Protein AF-A0A536UDD4-F1 (afdb_monomer)

Solvent-accessible surface area (backbone atoms only — not comparable to full-atom values): 12028 Å² total; per-residue (Å²): 141,78,85,91,79,90,82,77,83,83,72,75,77,85,66,82,55,72,70,55,54,52,53,51,52,18,53,52,26,14,44,45,18,19,48,43,32,73,77,64,66,48,82,52,60,71,58,29,42,54,52,22,32,54,76,68,74,48,65,93,82,57,67,74,57,55,70,67,52,22,51,53,34,28,34,55,46,41,76,75,69,36,61,70,67,42,54,54,52,39,48,55,52,46,54,52,45,49,53,55,36,61,75,44,42,93,29,63,35,31,36,24,57,38,59,48,58,65,49,33,53,80,88,42,53,44,34,32,40,31,44,37,93,50,61,64,64,55,51,49,53,35,52,81,70,72,52,71,68,43,72,68,81,75,89,45,97,84,51,68,50,51,40,39,30,80,56,100,76,39,42,38,36,40,36,38,36,34,66,67,56,64,72,68,50,70,72,38,52,101,85,66,53,61,73,41,72,29,43,66,66,58,48,52,51,64,63,65,77,110

Mean predicted aligned error: 9.05 Å

Radius of gyration: 23.21 Å; Cα contacts (8 Å, |Δi|>4): 281; chains: 1; bounding box: 38×42×105 Å

Structure (mmCIF, N/CA/C/O backbone):
data_AF-A0A536UDD4-F1
#
_entry.id   AF-A0A536UDD4-F1
#
loop_
_atom_site.group_PDB
_atom_site.id
_atom_site.type_symbol
_atom_site.label_atom_id
_atom_site.label_alt_id
_atom_site.label_comp_id
_atom_site.label_asym_id
_atom_site.label_entity_id
_atom_site.label_seq_id
_atom_site.pdbx_PDB_ins_code
_atom_site.Cartn_x
_atom_site.Cartn_y
_atom_site.Cartn_z
_atom_site.occupancy
_atom_site.B_iso_or_equiv
_atom_site.auth_seq_id
_atom_site.auth_comp_id
_atom_site.auth_asym_id
_atom_site.auth_atom_id
_atom_site.pdbx_PDB_model_num
ATOM 1 N N . MET A 1 1 ? 8.614 -6.416 -82.419 1.00 40.75 1 MET A N 1
ATOM 2 C CA . MET A 1 1 ? 9.282 -5.294 -81.719 1.00 40.75 1 MET A CA 1
ATOM 3 C C . MET A 1 1 ? 8.256 -4.656 -80.798 1.00 40.75 1 MET A C 1
ATOM 5 O O . MET A 1 1 ? 7.209 -4.297 -81.296 1.00 40.75 1 MET A O 1
ATOM 9 N N . GLY A 1 2 ? 8.392 -4.535 -79.487 1.00 40.38 2 GLY A N 1
ATOM 10 C CA . GLY A 1 2 ? 9.459 -4.849 -78.546 1.00 40.38 2 GLY A CA 1
ATOM 11 C C . GLY A 1 2 ? 9.109 -4.140 -77.226 1.00 40.38 2 GLY A C 1
ATOM 12 O O . GLY A 1 2 ? 8.752 -2.975 -77.273 1.00 40.38 2 GLY A O 1
ATOM 13 N N . HIS A 1 3 ? 9.206 -4.873 -76.108 1.00 37.06 3 HIS A N 1
ATOM 14 C CA . HIS A 1 3 ? 9.402 -4.426 -74.710 1.00 37.06 3 HIS A CA 1
ATOM 15 C C . HIS A 1 3 ? 8.415 -3.404 -74.089 1.00 37.06 3 HIS A C 1
ATOM 17 O O . HIS A 1 3 ? 8.292 -2.280 -74.539 1.00 37.06 3 HIS A O 1
ATOM 23 N N . ARG A 1 4 ? 7.595 -3.792 -73.096 1.00 38.94 4 ARG A N 1
ATOM 24 C CA . ARG A 1 4 ? 7.859 -4.034 -71.646 1.00 38.94 4 ARG A CA 1
ATOM 25 C C . ARG A 1 4 ? 7.939 -2.768 -70.769 1.00 38.94 4 ARG A C 1
ATOM 27 O O . ARG A 1 4 ? 8.764 -1.901 -71.008 1.00 38.94 4 ARG A O 1
ATOM 34 N N . GLY A 1 5 ? 7.180 -2.813 -69.664 1.00 36.34 5 GLY A N 1
ATOM 35 C CA . GLY A 1 5 ? 7.306 -2.008 -68.434 1.00 36.34 5 GLY A CA 1
ATOM 36 C C . GLY A 1 5 ? 5.921 -1.550 -67.959 1.00 36.34 5 GLY A C 1
ATOM 37 O O . GLY A 1 5 ? 5.393 -0.597 -68.504 1.00 36.34 5 GLY A O 1
ATOM 38 N N . HIS A 1 6 ? 5.169 -2.238 -67.091 1.00 48.50 6 HIS A N 1
ATOM 39 C CA . HIS A 1 6 ? 5.472 -2.664 -65.715 1.00 48.50 6 HIS A CA 1
ATOM 40 C C . HIS A 1 6 ? 6.229 -1.603 -64.905 1.00 48.50 6 HIS A C 1
ATOM 42 O O . HIS A 1 6 ? 7.451 -1.547 -64.955 1.00 48.50 6 HIS A O 1
ATOM 48 N N . SER A 1 7 ? 5.493 -0.803 -64.130 1.00 41.66 7 SER A N 1
ATOM 49 C CA . SER A 1 7 ? 5.930 -0.292 -62.823 1.00 41.66 7 SER A CA 1
ATOM 50 C C . SER A 1 7 ? 4.687 0.227 -62.091 1.00 41.66 7 SER A C 1
ATOM 52 O O . SER A 1 7 ? 4.094 1.227 -62.473 1.00 41.66 7 SER A O 1
ATOM 54 N N . ALA A 1 8 ? 4.034 -0.636 -61.320 1.00 42.59 8 ALA A N 1
ATOM 55 C CA . ALA A 1 8 ? 4.309 -0.875 -59.904 1.00 42.59 8 ALA A CA 1
ATOM 56 C C . ALA A 1 8 ? 3.661 0.195 -59.013 1.00 42.59 8 ALA A C 1
ATOM 58 O O . ALA A 1 8 ? 4.062 1.353 -58.947 1.00 42.59 8 ALA A O 1
ATOM 59 N N . ARG A 1 9 ? 2.624 -0.276 -58.314 1.00 46.22 9 ARG A N 1
ATOM 60 C CA . ARG A 1 9 ? 2.011 0.317 -57.130 1.00 46.22 9 ARG A CA 1
ATOM 61 C C . ARG A 1 9 ? 3.119 0.801 -56.199 1.00 46.22 9 ARG A C 1
ATOM 63 O O . ARG A 1 9 ? 3.843 -0.026 -55.654 1.00 46.22 9 ARG A O 1
ATOM 70 N N . ASN A 1 10 ? 3.228 2.105 -55.973 1.00 43.72 10 ASN A N 1
ATOM 71 C CA . ASN A 1 10 ? 4.106 2.605 -54.922 1.00 43.72 10 ASN A CA 1
ATOM 72 C C . ASN A 1 10 ? 3.348 2.567 -53.587 1.00 43.72 10 ASN A C 1
ATOM 74 O O . ASN A 1 10 ? 2.969 3.592 -53.024 1.00 43.72 10 ASN A O 1
ATOM 78 N N . GLY A 1 11 ? 3.062 1.348 -53.118 1.00 46.22 11 GLY A N 1
ATOM 79 C CA . GLY A 1 11 ? 2.748 1.107 -51.718 1.00 46.22 11 GLY A CA 1
ATOM 80 C C . GLY A 1 11 ? 4.023 1.367 -50.932 1.00 46.22 11 GLY A C 1
ATOM 81 O O . GLY A 1 11 ? 4.913 0.520 -50.902 1.00 46.22 11 GLY A O 1
ATOM 82 N N . ARG A 1 12 ? 4.147 2.567 -50.356 1.00 50.16 12 ARG A N 1
ATOM 83 C CA . ARG A 1 12 ? 5.220 2.855 -49.401 1.00 50.16 12 ARG A CA 1
ATOM 84 C C . ARG A 1 12 ? 5.134 1.818 -48.273 1.00 50.16 12 ARG A C 1
ATOM 86 O O . ARG A 1 12 ? 4.035 1.615 -47.754 1.00 50.16 12 ARG A O 1
ATOM 93 N N . PRO A 1 13 ? 6.242 1.158 -47.899 1.00 46.34 13 PRO A N 1
ATOM 94 C CA . PRO A 1 13 ? 6.216 0.182 -46.828 1.00 46.34 13 PRO A CA 1
ATOM 95 C C . PRO A 1 13 ? 5.919 0.899 -45.510 1.00 46.34 13 PRO A C 1
ATOM 97 O O . PRO A 1 13 ? 6.495 1.941 -45.200 1.00 46.34 13 PRO A O 1
ATOM 100 N N . TYR A 1 14 ? 4.987 0.318 -44.767 1.00 44.78 14 TYR A N 1
ATOM 101 C CA . TYR A 1 14 ? 4.684 0.611 -43.376 1.00 44.78 14 TYR A CA 1
ATOM 102 C C . TYR A 1 14 ? 5.987 0.504 -42.563 1.00 44.78 14 TYR A C 1
ATOM 104 O O . TYR A 1 14 ? 6.496 -0.592 -42.332 1.00 44.78 14 TYR A O 1
ATOM 112 N N . GLY A 1 15 ? 6.593 1.642 -42.213 1.00 51.03 15 GLY A N 1
ATOM 113 C CA . GLY A 1 15 ? 7.659 1.678 -41.211 1.00 51.03 15 GLY A CA 1
ATOM 114 C C . GLY A 1 15 ? 7.081 1.272 -39.851 1.00 51.03 15 GLY A C 1
ATOM 115 O O . GLY A 1 15 ? 5.887 1.475 -39.638 1.00 51.03 15 GLY A O 1
ATOM 116 N N . PRO A 1 16 ? 7.875 0.687 -38.936 1.00 51.00 16 PRO A N 1
ATOM 117 C CA . PRO A 1 16 ? 7.367 0.278 -37.630 1.00 51.00 16 PRO A CA 1
ATOM 118 C C . PRO A 1 16 ? 6.726 1.482 -36.939 1.00 51.00 16 PRO A C 1
ATOM 120 O O . PRO A 1 16 ? 7.367 2.530 -36.831 1.00 51.00 16 PRO A O 1
ATOM 123 N N . ASP A 1 17 ? 5.474 1.333 -36.504 1.00 51.50 17 ASP A N 1
ATOM 124 C CA . ASP A 1 17 ? 4.704 2.405 -35.881 1.00 51.50 17 ASP A CA 1
ATOM 125 C C . ASP A 1 17 ? 5.527 3.093 -34.781 1.00 51.50 17 ASP A C 1
ATOM 127 O O . ASP A 1 17 ? 5.888 2.443 -33.789 1.00 51.50 17 ASP A O 1
ATOM 131 N N . PRO A 1 18 ? 5.825 4.401 -34.895 1.00 52.34 18 PRO A N 1
ATOM 132 C CA . PRO A 1 18 ? 6.608 5.110 -33.883 1.00 52.34 18 PRO A CA 1
ATOM 133 C C . PRO A 1 18 ? 5.919 5.079 -32.509 1.00 52.34 18 PRO A C 1
ATOM 135 O O . PRO A 1 18 ? 6.591 5.056 -31.479 1.00 52.34 18 PRO A O 1
ATOM 138 N N . PHE A 1 19 ? 4.586 4.972 -32.488 1.00 54.91 19 PHE A N 1
ATOM 139 C CA . PHE A 1 19 ? 3.784 4.807 -31.275 1.00 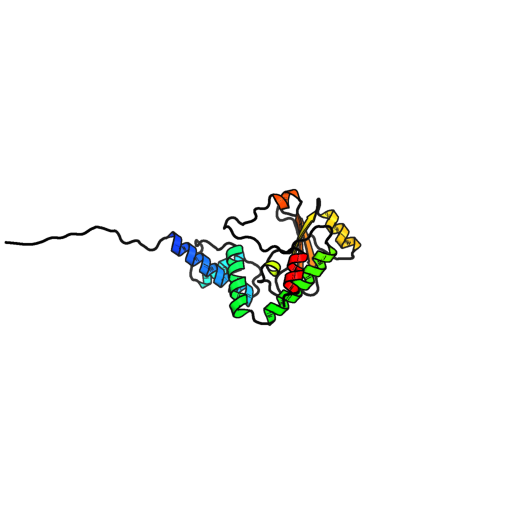54.91 19 PHE A CA 1
ATOM 140 C C . PHE A 1 19 ? 3.956 3.425 -30.620 1.00 54.91 19 PHE A C 1
ATOM 142 O O . PHE A 1 19 ? 3.917 3.313 -29.394 1.00 54.91 19 PHE A O 1
ATOM 149 N N . GLY A 1 20 ? 4.211 2.379 -31.415 1.00 66.56 20 GLY A N 1
ATOM 150 C CA . GLY A 1 20 ? 4.389 1.010 -30.929 1.00 66.56 20 GLY A CA 1
ATOM 151 C C . GLY A 1 20 ? 5.732 0.794 -30.235 1.00 66.56 20 GLY A C 1
ATOM 152 O O . GLY A 1 20 ? 5.791 0.135 -29.199 1.00 66.56 20 GLY A O 1
ATOM 153 N N . ARG A 1 21 ? 6.812 1.402 -30.745 1.00 76.81 21 ARG A N 1
ATOM 154 C CA . ARG A 1 21 ? 8.147 1.283 -30.130 1.00 76.81 21 ARG A CA 1
ATOM 155 C C . ARG A 1 21 ? 8.215 1.971 -28.766 1.00 76.81 21 ARG A C 1
ATOM 157 O O . ARG A 1 21 ? 8.768 1.396 -27.837 1.00 76.81 21 ARG A O 1
ATOM 164 N N . GLY A 1 22 ? 7.609 3.153 -28.629 1.00 79.88 22 GLY A N 1
ATOM 165 C CA . GLY A 1 22 ? 7.529 3.848 -27.340 1.00 79.88 22 GLY A CA 1
ATOM 166 C C . GLY A 1 22 ? 6.736 3.054 -26.298 1.00 79.88 22 GLY A C 1
ATOM 167 O O . GLY A 1 22 ? 7.174 2.914 -25.160 1.00 79.88 22 GLY A O 1
ATOM 168 N N . ALA A 1 23 ? 5.607 2.455 -26.694 1.00 81.75 23 ALA A N 1
ATOM 169 C CA . ALA A 1 23 ? 4.829 1.585 -25.812 1.00 81.75 23 ALA A CA 1
ATOM 170 C C . ALA A 1 23 ? 5.599 0.312 -25.406 1.00 81.75 23 ALA A C 1
ATOM 172 O O . ALA A 1 23 ? 5.587 -0.067 -24.238 1.00 81.75 23 ALA A O 1
ATOM 173 N N . GLN A 1 24 ? 6.325 -0.313 -26.340 1.00 85.94 24 GLN A N 1
ATOM 174 C CA . GLN A 1 24 ? 7.173 -1.477 -26.050 1.00 85.94 24 GLN A CA 1
ATOM 175 C C . GLN A 1 24 ? 8.341 -1.131 -25.119 1.00 85.94 24 GLN A C 1
ATOM 177 O O . GLN A 1 24 ? 8.629 -1.885 -24.191 1.00 85.94 24 GLN A O 1
ATOM 182 N N . ASN A 1 25 ? 9.003 0.008 -25.337 1.00 91.19 25 ASN A N 1
ATOM 183 C CA . ASN A 1 25 ? 10.068 0.491 -24.460 1.00 91.19 25 ASN A CA 1
ATOM 184 C C . ASN A 1 25 ? 9.534 0.749 -23.049 1.00 91.19 25 ASN A C 1
ATOM 186 O O . ASN A 1 25 ? 10.134 0.289 -22.081 1.00 91.19 25 ASN A O 1
ATOM 190 N N . ARG A 1 26 ? 8.375 1.404 -22.932 1.00 90.62 26 ARG A N 1
ATOM 191 C CA . ARG A 1 26 ? 7.708 1.652 -21.650 1.00 90.62 26 ARG A CA 1
ATOM 192 C C . ARG A 1 26 ? 7.385 0.357 -20.903 1.00 90.62 26 ARG A C 1
ATOM 194 O O . ARG A 1 26 ? 7.719 0.251 -19.727 1.00 90.62 26 ARG A O 1
ATOM 201 N N . ALA A 1 27 ? 6.831 -0.645 -21.588 1.00 90.00 27 ALA A N 1
ATOM 202 C CA . ALA A 1 27 ? 6.551 -1.956 -20.997 1.00 90.00 27 ALA A CA 1
ATOM 203 C C . ALA A 1 27 ? 7.831 -2.662 -20.509 1.00 90.00 27 ALA A C 1
ATOM 205 O O . ALA A 1 27 ? 7.865 -3.208 -19.408 1.00 90.00 27 ALA A O 1
ATOM 206 N N . ARG A 1 28 ? 8.927 -2.589 -21.277 1.00 92.44 28 ARG A N 1
ATOM 207 C CA . ARG A 1 28 ? 10.231 -3.127 -20.847 1.00 92.44 28 ARG A CA 1
ATOM 208 C C . ARG A 1 28 ? 10.781 -2.394 -19.625 1.00 92.44 28 ARG A C 1
ATOM 210 O O . ARG A 1 28 ? 11.305 -3.038 -18.720 1.00 92.44 28 ARG A O 1
ATOM 217 N N . ILE A 1 29 ? 10.655 -1.064 -19.581 1.00 93.62 29 ILE A N 1
ATOM 218 C CA . ILE A 1 29 ? 11.042 -0.274 -18.404 1.00 93.62 29 ILE A CA 1
ATOM 219 C C . ILE A 1 29 ? 10.210 -0.710 -17.194 1.00 93.62 29 ILE A C 1
ATOM 221 O O . ILE A 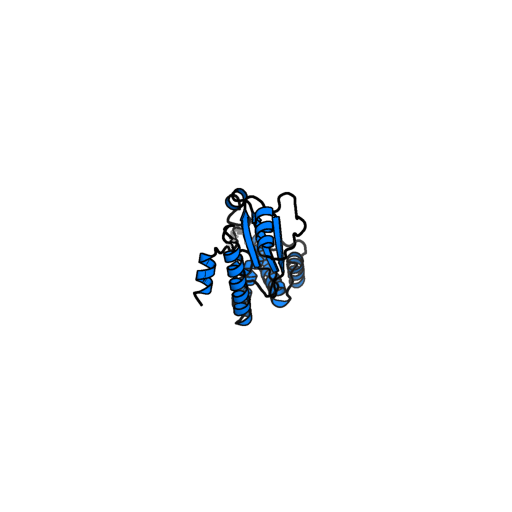1 29 ? 10.784 -0.870 -16.121 1.00 93.62 29 ILE A O 1
ATOM 225 N N . ALA A 1 30 ? 8.903 -0.947 -17.357 1.00 93.06 30 ALA A N 1
ATOM 226 C CA . ALA A 1 30 ? 8.037 -1.416 -16.275 1.00 93.06 30 ALA A CA 1
ATOM 227 C C . ALA A 1 30 ? 8.494 -2.773 -15.720 1.00 93.06 30 ALA A C 1
ATOM 229 O O . ALA A 1 30 ? 8.668 -2.898 -14.512 1.00 93.06 30 ALA A O 1
ATOM 230 N N . GLN A 1 31 ? 8.797 -3.745 -16.587 1.00 93.19 31 GLN A N 1
ATOM 231 C CA . GLN A 1 31 ? 9.295 -5.065 -16.176 1.00 93.19 31 GLN A CA 1
ATOM 232 C C . GLN A 1 31 ? 10.633 -4.992 -15.431 1.00 93.19 31 GLN A C 1
ATOM 234 O O . GLN A 1 31 ? 10.805 -5.619 -14.386 1.00 93.19 31 GLN A O 1
ATOM 239 N N . VAL A 1 32 ? 11.590 -4.206 -15.936 1.00 94.00 32 VAL A N 1
ATOM 240 C CA . VAL A 1 32 ? 12.885 -4.048 -15.258 1.00 94.00 32 VAL A CA 1
ATOM 241 C C . VAL A 1 32 ? 12.718 -3.290 -13.942 1.00 94.00 32 VAL A C 1
ATOM 243 O O . VAL A 1 32 ? 13.342 -3.658 -12.952 1.00 94.00 32 VAL A O 1
ATOM 246 N N . ALA A 1 33 ? 11.868 -2.262 -13.896 1.00 93.25 33 ALA A N 1
ATOM 247 C CA . ALA A 1 33 ? 11.586 -1.530 -12.665 1.00 93.25 33 ALA A CA 1
ATOM 248 C C . ALA A 1 33 ? 10.926 -2.432 -11.613 1.00 93.25 33 ALA A C 1
ATOM 250 O O . ALA A 1 33 ? 11.372 -2.422 -10.470 1.00 93.25 33 ALA A O 1
ATOM 251 N N . ALA A 1 34 ? 9.945 -3.249 -12.007 1.00 91.44 34 ALA A N 1
ATOM 252 C CA . ALA A 1 34 ? 9.310 -4.242 -11.146 1.00 91.44 34 ALA A CA 1
ATOM 253 C C . ALA A 1 34 ? 10.345 -5.206 -10.558 1.00 91.44 34 ALA A C 1
ATOM 255 O O . ALA A 1 34 ? 10.420 -5.360 -9.344 1.00 91.44 34 ALA A O 1
ATOM 256 N N . ARG A 1 35 ? 11.235 -5.752 -11.395 1.00 90.00 35 ARG A N 1
ATOM 257 C CA . ARG A 1 35 ? 12.325 -6.613 -10.924 1.00 90.00 35 ARG A CA 1
ATOM 258 C C . ARG A 1 35 ? 13.233 -5.909 -9.914 1.00 90.00 35 ARG A C 1
ATOM 260 O O . ARG A 1 35 ? 13.554 -6.471 -8.877 1.00 90.00 35 ARG A O 1
ATOM 267 N N . LEU A 1 36 ? 13.630 -4.665 -10.187 1.00 90.75 36 LEU A N 1
ATOM 268 C CA . LEU A 1 36 ? 14.460 -3.889 -9.259 1.00 90.75 36 LEU A CA 1
ATOM 269 C C . LEU A 1 36 ? 13.759 -3.644 -7.912 1.00 90.75 36 LEU A C 1
ATOM 271 O O . LEU A 1 36 ? 14.425 -3.586 -6.881 1.00 90.75 36 LEU A O 1
ATOM 275 N N . ILE A 1 37 ? 12.440 -3.464 -7.915 1.00 88.81 37 ILE A N 1
ATOM 276 C CA . ILE A 1 37 ? 11.648 -3.274 -6.696 1.00 88.81 37 ILE A CA 1
ATOM 277 C C . ILE A 1 37 ? 11.542 -4.595 -5.925 1.00 88.81 37 ILE A C 1
ATOM 279 O O . ILE A 1 37 ? 11.820 -4.604 -4.729 1.00 88.81 37 ILE A O 1
ATOM 283 N N . ALA A 1 38 ? 11.201 -5.690 -6.607 1.00 84.94 38 ALA A N 1
ATOM 284 C CA . ALA A 1 38 ? 11.020 -7.005 -6.000 1.00 84.94 38 ALA A CA 1
ATOM 285 C C . ALA A 1 38 ? 12.335 -7.587 -5.456 1.00 84.94 38 ALA A C 1
ATOM 287 O O . ALA A 1 38 ? 12.386 -8.025 -4.313 1.00 84.94 38 ALA A O 1
ATOM 288 N N . GLU A 1 39 ? 13.414 -7.546 -6.241 1.00 85.81 39 GLU A N 1
ATOM 289 C CA . GLU A 1 39 ? 14.681 -8.210 -5.900 1.00 85.81 39 GLU A CA 1
ATOM 290 C C . GLU A 1 39 ? 15.636 -7.329 -5.079 1.00 85.81 39 GLU A C 1
ATOM 292 O O . GLU A 1 39 ? 16.492 -7.841 -4.360 1.00 85.81 39 GLU A O 1
ATOM 297 N N . HIS A 1 40 ? 15.548 -6.000 -5.202 1.00 83.25 40 HIS A N 1
ATOM 298 C CA . HIS A 1 40 ? 16.468 -5.075 -4.520 1.00 83.25 40 HIS A CA 1
ATOM 299 C C . HIS A 1 40 ? 15.778 -4.111 -3.553 1.00 83.25 40 HIS A C 1
ATOM 301 O O . HIS A 1 40 ? 16.423 -3.176 -3.074 1.00 83.25 40 HIS A O 1
ATOM 307 N N . GLY A 1 41 ? 14.479 -4.290 -3.296 1.00 80.06 41 GLY A N 1
ATOM 308 C CA . GLY A 1 41 ? 13.736 -3.500 -2.313 1.00 80.06 41 GLY A CA 1
ATOM 309 C C . GLY A 1 41 ? 13.737 -1.994 -2.593 1.00 80.06 41 GLY A C 1
ATOM 310 O O . GLY A 1 41 ? 13.721 -1.187 -1.662 1.00 80.06 41 GLY A O 1
ATOM 311 N N . ILE A 1 42 ? 13.817 -1.571 -3.863 1.00 83.38 42 ILE A N 1
ATOM 312 C CA . ILE A 1 42 ? 13.854 -0.139 -4.193 1.00 83.38 42 ILE A CA 1
ATOM 313 C C . ILE A 1 42 ? 12.494 0.504 -3.885 1.00 83.38 42 ILE A C 1
ATOM 315 O O . ILE A 1 42 ? 11.551 0.396 -4.660 1.00 83.38 42 ILE A O 1
ATOM 319 N N . VAL A 1 43 ? 12.428 1.258 -2.787 1.00 76.25 43 VAL A N 1
ATOM 320 C CA . VAL A 1 43 ? 11.225 1.993 -2.351 1.00 76.25 43 VAL A CA 1
ATOM 321 C C . VAL A 1 43 ? 10.950 3.285 -3.132 1.00 76.25 43 VAL A C 1
ATOM 323 O O . VAL A 1 43 ? 9.813 3.746 -3.167 1.00 76.25 43 VAL A O 1
ATOM 326 N N . ASP A 1 44 ? 11.955 3.884 -3.783 1.00 86.38 44 ASP A N 1
ATOM 327 C CA . ASP A 1 44 ? 11.753 5.041 -4.670 1.00 86.38 44 ASP A CA 1
ATOM 328 C C . ASP A 1 44 ? 11.468 4.566 -6.102 1.00 86.38 44 ASP A C 1
ATOM 330 O O . ASP A 1 44 ? 12.367 4.223 -6.874 1.00 86.38 44 ASP A O 1
ATOM 334 N N . TRP A 1 45 ? 10.192 4.595 -6.475 1.00 86.19 45 TRP A N 1
ATOM 335 C CA . TRP A 1 45 ? 9.711 4.145 -7.780 1.00 86.19 45 TRP A CA 1
ATOM 336 C C . TRP A 1 45 ? 10.241 5.010 -8.924 1.00 86.19 45 TRP A C 1
ATOM 338 O O . TRP A 1 45 ? 10.525 4.511 -10.013 1.00 86.19 45 TRP A O 1
ATOM 348 N N . SER A 1 46 ? 10.452 6.306 -8.682 1.00 88.50 46 SER A N 1
ATOM 349 C CA . SER A 1 46 ? 11.058 7.192 -9.678 1.00 88.50 46 SER A CA 1
ATOM 350 C C . SER A 1 46 ? 12.522 6.825 -9.910 1.00 88.50 46 SER A C 1
ATOM 352 O O . SER A 1 46 ? 13.001 6.837 -11.047 1.00 88.50 46 SER A O 1
ATOM 354 N N . LEU A 1 47 ? 13.243 6.459 -8.848 1.00 89.50 47 LEU A N 1
ATOM 355 C CA . LEU A 1 47 ? 14.592 5.915 -8.964 1.00 89.50 47 LEU A CA 1
ATOM 356 C C . LEU A 1 47 ? 14.595 4.569 -9.700 1.00 89.50 47 LEU A C 1
ATOM 358 O O . LEU A 1 47 ? 15.444 4.388 -10.576 1.00 89.50 47 LEU A O 1
ATOM 362 N N . ALA A 1 48 ? 13.655 3.669 -9.397 1.00 91.56 48 ALA A N 1
ATOM 363 C CA . ALA A 1 48 ? 13.518 2.378 -10.074 1.00 91.56 48 ALA A CA 1
ATOM 364 C C . ALA A 1 48 ? 13.293 2.556 -11.585 1.00 91.56 48 ALA A C 1
ATOM 366 O O . ALA A 1 48 ? 14.044 1.994 -12.381 1.00 91.56 48 ALA A O 1
ATOM 367 N N . LYS A 1 49 ? 12.363 3.434 -11.990 1.00 92.75 49 LYS A N 1
ATOM 368 C CA . LYS A 1 49 ? 12.099 3.786 -13.400 1.00 92.75 49 LYS A CA 1
ATOM 369 C C . LYS A 1 49 ? 13.346 4.296 -14.118 1.00 92.75 49 LYS A C 1
ATOM 371 O O . LYS A 1 49 ? 13.683 3.824 -15.203 1.00 92.75 49 LYS A O 1
ATOM 376 N N . ARG A 1 50 ? 14.070 5.239 -13.503 1.00 91.38 50 ARG A N 1
ATOM 377 C CA . ARG A 1 50 ? 15.304 5.797 -14.087 1.00 91.38 50 ARG A CA 1
ATOM 378 C C . ARG A 1 50 ? 16.412 4.750 -14.197 1.00 91.38 50 ARG A C 1
ATOM 380 O O . ARG A 1 50 ? 17.109 4.710 -15.207 1.00 91.38 50 ARG A O 1
ATOM 387 N N . LYS A 1 51 ? 16.587 3.900 -13.179 1.00 91.75 51 LYS A N 1
ATOM 388 C CA . LYS A 1 51 ? 17.558 2.794 -13.219 1.00 91.75 51 LYS A CA 1
ATOM 389 C C . LYS A 1 51 ? 17.201 1.785 -14.311 1.00 91.75 51 LYS A C 1
ATOM 391 O O . LYS A 1 51 ? 18.086 1.402 -15.069 1.00 91.75 51 LYS A O 1
ATOM 396 N N . ALA A 1 52 ? 15.926 1.428 -14.435 1.00 93.19 52 ALA A N 1
ATOM 397 C CA . ALA A 1 52 ? 15.429 0.527 -15.468 1.00 93.19 52 ALA A CA 1
ATOM 398 C C . ALA A 1 52 ? 15.692 1.066 -16.883 1.00 93.19 52 ALA A C 1
ATOM 400 O O . ALA A 1 52 ? 16.270 0.362 -17.709 1.00 93.19 52 ALA A O 1
ATOM 401 N N . ALA A 1 53 ? 15.372 2.338 -17.142 1.00 92.81 53 ALA A N 1
ATOM 402 C CA . ALA A 1 53 ? 15.657 2.974 -18.430 1.00 92.81 53 ALA A CA 1
ATOM 403 C C . ALA A 1 53 ? 17.160 2.953 -18.773 1.00 92.81 53 ALA A C 1
ATOM 405 O O . ALA A 1 53 ? 17.539 2.622 -19.897 1.00 92.81 53 ALA A O 1
ATOM 406 N N . ARG A 1 54 ? 18.029 3.224 -17.787 1.00 91.62 54 ARG A N 1
ATOM 407 C CA . ARG A 1 54 ? 19.490 3.167 -17.968 1.00 91.62 54 ARG A CA 1
ATOM 408 C C . ARG A 1 54 ? 20.006 1.755 -18.236 1.00 91.62 54 ARG A C 1
ATOM 410 O O . ARG A 1 54 ? 20.847 1.593 -19.114 1.00 91.62 54 ARG A O 1
ATOM 417 N N . GLN A 1 55 ? 19.502 0.741 -17.529 1.00 92.81 55 GLN A N 1
ATOM 418 C CA . GLN A 1 55 ? 19.878 -0.660 -17.773 1.00 92.81 55 GLN A CA 1
ATOM 419 C C . GLN A 1 55 ? 19.507 -1.121 -19.187 1.00 92.81 55 GLN A C 1
ATOM 421 O O . GLN A 1 55 ? 20.225 -1.919 -19.781 1.00 92.81 55 GLN A O 1
ATOM 426 N N . LEU A 1 56 ? 18.422 -0.580 -19.742 1.00 91.25 56 LEU A N 1
ATOM 427 C CA . LEU A 1 56 ? 17.971 -0.862 -21.103 1.00 91.25 56 LEU A CA 1
ATOM 428 C C . LEU A 1 56 ? 18.679 -0.017 -22.178 1.00 91.25 56 LEU A C 1
ATOM 430 O O . LEU A 1 56 ? 18.324 -0.124 -23.350 1.00 91.25 56 LEU A O 1
ATOM 434 N N . MET A 1 57 ? 19.661 0.815 -21.803 1.00 91.75 57 MET A N 1
ATOM 435 C CA . MET A 1 57 ? 20.362 1.747 -22.703 1.00 91.75 57 MET A CA 1
ATOM 436 C C . MET A 1 57 ? 19.405 2.673 -23.475 1.00 91.75 57 MET A C 1
ATOM 438 O O . MET A 1 57 ? 19.662 3.058 -24.616 1.00 91.75 57 MET A O 1
ATOM 442 N N . LEU A 1 58 ? 18.279 3.020 -22.850 1.00 89.56 58 LEU A N 1
ATOM 443 C CA . LEU A 1 58 ? 17.255 3.887 -23.418 1.00 89.56 58 LEU A CA 1
ATOM 444 C C . LEU A 1 58 ? 17.553 5.363 -23.119 1.00 89.56 58 LEU A C 1
ATOM 446 O O . LEU A 1 58 ? 18.219 5.701 -22.139 1.00 89.56 58 LEU A O 1
ATOM 450 N N . SER A 1 59 ? 17.054 6.258 -23.974 1.00 83.31 59 SER A N 1
ATOM 451 C CA . SER A 1 59 ? 17.217 7.702 -23.777 1.00 83.31 59 SER A CA 1
ATOM 452 C C . SER A 1 59 ? 16.472 8.176 -22.528 1.00 83.31 59 SER A C 1
ATOM 454 O O . SER A 1 59 ? 15.363 7.726 -22.258 1.00 83.31 59 SER A O 1
ATOM 456 N N . GLU A 1 60 ? 17.011 9.175 -21.821 1.00 74.25 60 GLU A N 1
ATOM 457 C CA . GLU A 1 60 ? 16.310 9.828 -20.700 1.00 74.25 60 GLU A CA 1
ATOM 458 C C . GLU A 1 60 ? 15.031 10.578 -21.132 1.00 74.25 60 GLU A C 1
ATOM 460 O O . GLU A 1 60 ? 14.254 11.006 -20.284 1.00 74.25 60 GLU A O 1
ATOM 465 N N . ARG A 1 61 ? 14.796 10.725 -22.445 1.00 79.56 61 ARG A N 1
ATOM 466 C CA . ARG A 1 61 ? 13.568 11.297 -23.025 1.00 79.56 61 ARG A CA 1
ATOM 467 C C . ARG A 1 61 ? 12.469 10.263 -23.296 1.00 79.56 61 ARG A C 1
ATOM 469 O O . ARG A 1 61 ? 11.399 10.647 -23.760 1.00 79.56 61 ARG A O 1
ATOM 476 N N . GLU A 1 62 ? 12.733 8.975 -23.078 1.00 83.56 62 GLU A N 1
ATOM 477 C CA . GLU A 1 62 ? 11.724 7.926 -23.249 1.00 83.56 62 GLU A CA 1
ATOM 478 C C . GLU A 1 62 ? 10.575 8.094 -22.253 1.00 83.56 62 GLU A C 1
ATOM 480 O O . GLU A 1 62 ? 10.759 8.532 -21.114 1.00 83.56 62 GLU A O 1
ATOM 485 N N . ALA A 1 63 ? 9.373 7.723 -22.691 1.00 84.56 63 ALA A N 1
ATOM 486 C CA . ALA A 1 63 ? 8.197 7.770 -21.839 1.00 84.56 63 ALA A CA 1
ATOM 487 C C . ALA A 1 63 ? 8.338 6.739 -20.709 1.00 84.56 63 ALA A C 1
ATOM 489 O O . ALA A 1 63 ? 8.354 5.531 -20.953 1.00 84.56 63 ALA A O 1
ATOM 490 N N . LEU A 1 64 ? 8.435 7.221 -19.469 1.00 88.19 64 LEU A N 1
ATOM 491 C CA . LEU A 1 64 ? 8.473 6.357 -18.295 1.00 88.19 64 LEU A CA 1
ATOM 492 C C . LEU A 1 64 ? 7.092 5.737 -18.034 1.00 88.19 64 LEU A C 1
ATOM 494 O O . LEU A 1 64 ? 6.077 6.387 -18.297 1.00 88.19 64 LEU A O 1
ATOM 498 N N . PRO A 1 65 ? 7.045 4.504 -17.502 1.00 86.88 65 PRO A N 1
ATOM 499 C CA . PRO A 1 65 ? 5.787 3.856 -17.170 1.00 86.88 65 PRO A CA 1
ATOM 500 C C . PRO A 1 65 ? 5.059 4.577 -16.033 1.00 86.88 65 PRO A C 1
ATOM 502 O O . PRO A 1 65 ? 5.682 5.202 -15.160 1.00 86.88 65 PRO A O 1
ATOM 505 N N . ALA A 1 66 ? 3.736 4.463 -16.035 1.00 87.00 66 ALA A N 1
ATOM 506 C CA . ALA A 1 66 ? 2.904 4.793 -14.888 1.00 87.00 66 ALA A CA 1
ATOM 507 C C . ALA A 1 66 ? 3.195 3.830 -13.724 1.00 87.00 66 ALA A C 1
ATOM 509 O O . ALA A 1 66 ? 3.773 2.760 -13.918 1.00 87.00 66 ALA A O 1
ATOM 510 N N . ASP A 1 67 ? 2.816 4.210 -12.503 1.00 87.00 67 ASP A N 1
ATOM 511 C CA . ASP A 1 67 ? 2.976 3.315 -11.350 1.00 87.00 67 ASP A CA 1
ATOM 512 C C . ASP A 1 67 ? 2.131 2.043 -11.537 1.00 87.00 67 ASP A C 1
ATOM 514 O O . ASP A 1 67 ? 2.645 0.947 -11.359 1.00 87.00 67 ASP A O 1
ATOM 518 N N . SER A 1 68 ? 0.908 2.155 -12.062 1.00 83.25 68 SER A N 1
ATOM 519 C CA . SER A 1 68 ? 0.040 1.005 -12.359 1.00 83.25 68 SER A CA 1
ATOM 520 C C . SER A 1 68 ? 0.625 0.009 -13.375 1.00 83.25 68 SER A C 1
ATOM 522 O O . SER A 1 68 ? 0.417 -1.199 -13.256 1.00 83.25 68 SER A O 1
ATOM 524 N N . GLU A 1 69 ? 1.410 0.479 -14.352 1.00 87.69 69 GLU A N 1
ATOM 525 C CA . GLU A 1 69 ? 2.127 -0.403 -15.288 1.00 87.69 69 GLU A CA 1
ATOM 526 C C . GLU A 1 69 ? 3.235 -1.200 -14.573 1.00 87.69 69 GLU A C 1
ATOM 528 O O . GLU A 1 69 ? 3.474 -2.361 -14.904 1.00 87.69 69 GLU A O 1
ATOM 533 N N . ILE A 1 70 ? 3.895 -0.605 -13.572 1.00 89.62 70 ILE A N 1
ATOM 534 C CA . ILE A 1 70 ? 4.884 -1.302 -12.734 1.00 89.62 70 ILE A CA 1
ATOM 535 C C . ILE A 1 70 ? 4.195 -2.280 -11.785 1.00 89.62 70 ILE A C 1
ATOM 537 O O . ILE A 1 70 ? 4.672 -3.399 -11.640 1.00 89.62 70 ILE A O 1
ATOM 541 N N . GLU A 1 71 ? 3.078 -1.889 -11.169 1.00 88.31 71 GLU A N 1
ATOM 542 C CA . GLU A 1 71 ? 2.274 -2.765 -10.308 1.00 88.31 71 GLU A CA 1
ATOM 543 C C . GLU A 1 71 ? 1.851 -4.032 -11.049 1.00 88.31 71 GLU A C 1
ATOM 545 O O . GLU A 1 71 ? 2.046 -5.135 -10.547 1.00 88.31 71 GLU A O 1
ATOM 550 N N . THR A 1 72 ? 1.351 -3.882 -12.277 1.00 86.56 72 THR A N 1
ATOM 551 C CA . THR A 1 72 ? 0.979 -5.021 -13.127 1.00 86.56 72 THR A CA 1
ATOM 552 C C . THR A 1 72 ? 2.182 -5.936 -13.367 1.00 86.56 72 THR A C 1
ATOM 554 O O . THR A 1 72 ? 2.097 -7.143 -13.149 1.00 86.56 72 THR A O 1
ATOM 557 N N . ALA A 1 73 ? 3.333 -5.363 -13.731 1.00 90.06 73 ALA A N 1
ATOM 558 C CA . ALA A 1 73 ? 4.557 -6.129 -13.946 1.00 90.06 73 ALA A CA 1
ATOM 559 C C . ALA A 1 73 ? 5.091 -6.798 -12.661 1.00 90.06 73 ALA A C 1
ATOM 561 O O . ALA A 1 73 ? 5.705 -7.860 -12.739 1.00 90.06 73 ALA A O 1
ATOM 562 N N . LEU A 1 74 ? 4.860 -6.211 -11.481 1.00 89.81 74 LEU A N 1
ATOM 563 C CA . LEU A 1 74 ? 5.207 -6.816 -10.193 1.00 89.81 74 LEU A CA 1
ATOM 564 C C . LEU A 1 74 ? 4.334 -8.036 -9.890 1.00 89.81 74 LEU A C 1
ATOM 566 O O . LEU A 1 74 ? 4.867 -9.064 -9.480 1.00 89.81 74 LEU A O 1
ATOM 570 N N . VAL A 1 75 ? 3.020 -7.947 -10.121 1.00 87.19 75 VAL A N 1
ATOM 571 C CA . VAL A 1 75 ? 2.109 -9.095 -9.962 1.00 87.19 75 VAL A CA 1
ATOM 572 C C . VAL A 1 75 ? 2.551 -10.245 -10.864 1.00 87.19 75 VAL A C 1
ATOM 574 O O . VAL A 1 75 ? 2.697 -11.373 -10.396 1.00 87.19 75 VAL A O 1
ATOM 577 N N . GLU A 1 76 ? 2.829 -9.956 -12.138 1.00 87.69 76 GLU A N 1
ATOM 578 C CA . GLU A 1 76 ? 3.337 -10.948 -13.092 1.00 87.69 76 GLU A CA 1
ATOM 579 C C . GLU A 1 76 ? 4.674 -11.550 -12.637 1.00 87.69 76 GLU A C 1
ATOM 581 O O . GLU A 1 76 ? 4.865 -12.764 -12.704 1.00 87.69 76 GLU A O 1
ATOM 586 N N . HIS A 1 77 ? 5.595 -10.721 -12.140 1.00 87.75 77 HIS A N 1
ATOM 587 C CA . HIS A 1 77 ? 6.889 -11.179 -11.644 1.00 87.75 77 HIS A CA 1
ATOM 588 C C . HIS A 1 77 ? 6.736 -12.120 -10.441 1.00 87.75 77 HIS A C 1
ATOM 590 O O . HIS A 1 77 ? 7.307 -13.209 -10.446 1.00 87.75 77 HIS A O 1
ATOM 596 N N . HIS A 1 78 ? 5.932 -11.756 -9.441 1.00 86.25 78 HIS A N 1
ATOM 597 C CA . HIS A 1 78 ? 5.719 -12.598 -8.263 1.00 86.25 78 HIS A CA 1
ATOM 598 C C . HIS A 1 78 ? 4.972 -13.895 -8.587 1.00 86.25 78 HIS A C 1
ATOM 600 O O . HIS A 1 78 ? 5.320 -14.936 -8.036 1.00 86.25 78 HIS A O 1
ATOM 606 N N . ALA A 1 79 ? 4.032 -13.876 -9.536 1.00 84.69 79 ALA A N 1
ATOM 607 C CA . ALA A 1 79 ? 3.372 -15.093 -10.005 1.00 84.69 79 ALA A CA 1
ATOM 608 C C . ALA A 1 79 ? 4.354 -16.096 -10.644 1.00 84.69 79 ALA A C 1
ATOM 610 O O . ALA A 1 79 ? 4.136 -17.304 -10.576 1.00 84.69 79 ALA A O 1
ATOM 611 N N . LEU A 1 80 ? 5.434 -15.605 -11.264 1.00 85.06 80 LEU A N 1
ATOM 612 C CA . LEU A 1 80 ? 6.443 -16.437 -11.927 1.00 85.06 80 LEU A CA 1
ATOM 613 C C . LEU A 1 80 ? 7.614 -16.827 -11.013 1.00 85.06 80 LEU A C 1
ATOM 615 O O . LEU A 1 80 ? 8.163 -17.916 -11.170 1.00 85.06 80 LEU A O 1
ATOM 619 N N . PHE A 1 81 ? 8.013 -15.947 -10.090 1.00 83.62 81 PHE A N 1
ATOM 620 C CA . PHE A 1 81 ? 9.277 -16.063 -9.350 1.00 83.62 81 PHE A CA 1
ATOM 621 C C . PHE A 1 81 ? 9.145 -15.950 -7.824 1.00 83.62 81 PHE A C 1
ATOM 623 O O . PHE A 1 81 ? 10.108 -16.247 -7.126 1.00 83.62 81 PHE A O 1
ATOM 630 N N . GLY A 1 82 ? 7.991 -15.533 -7.291 1.00 75.81 82 GLY A N 1
ATOM 631 C CA . GLY A 1 82 ? 7.821 -15.226 -5.864 1.00 75.81 82 GLY A CA 1
ATOM 632 C C . GLY A 1 82 ? 7.851 -16.449 -4.942 1.00 75.81 82 GLY A C 1
ATOM 633 O O . GLY A 1 82 ? 8.305 -16.350 -3.805 1.00 75.81 82 GLY A O 1
ATOM 634 N N . GLY A 1 83 ? 7.406 -17.608 -5.433 1.00 84.62 83 GLY A N 1
ATOM 635 C CA . GLY A 1 83 ? 7.414 -18.856 -4.667 1.00 84.62 83 GLY A CA 1
ATOM 636 C C . GLY A 1 83 ? 6.602 -18.794 -3.364 1.00 84.62 83 GLY A C 1
ATOM 637 O O . GLY A 1 83 ? 5.745 -17.933 -3.178 1.00 84.62 83 GLY A O 1
ATOM 638 N N . ALA A 1 84 ? 6.869 -19.735 -2.454 1.00 85.50 84 ALA A N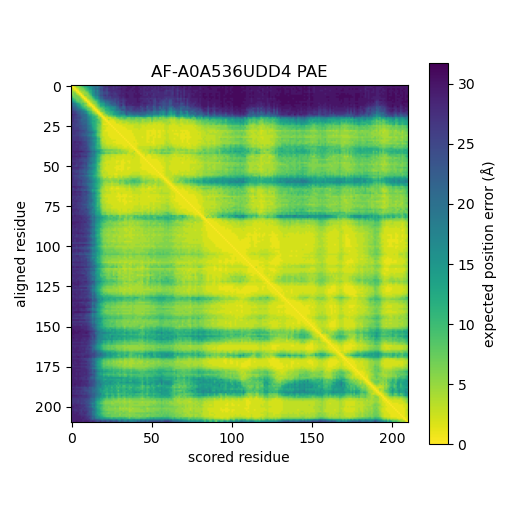 1
ATOM 639 C CA . ALA A 1 84 ? 6.125 -19.867 -1.198 1.00 85.50 84 ALA A CA 1
ATOM 640 C C . ALA A 1 84 ? 6.400 -18.725 -0.199 1.00 85.50 84 ALA A C 1
ATOM 642 O O . ALA A 1 84 ? 5.497 -18.313 0.521 1.00 85.50 84 ALA A O 1
ATOM 643 N N . GLU A 1 85 ? 7.619 -18.176 -0.174 1.00 85.31 85 GLU A N 1
ATOM 644 C CA . GLU A 1 85 ? 8.000 -17.118 0.776 1.00 85.31 85 GLU A CA 1
ATOM 645 C C . GLU A 1 85 ? 7.228 -15.811 0.539 1.00 85.31 85 GLU A C 1
ATOM 647 O O . GLU A 1 85 ? 6.819 -15.135 1.492 1.00 85.31 85 GLU A O 1
ATOM 652 N N . HIS A 1 86 ? 6.996 -15.461 -0.732 1.00 86.00 86 HIS A N 1
ATOM 653 C CA . HIS A 1 86 ? 6.164 -14.313 -1.092 1.00 86.00 86 HIS A CA 1
ATOM 654 C C . HIS A 1 86 ? 4.712 -14.527 -0.673 1.00 86.00 86 HIS A C 1
ATOM 656 O O . HIS A 1 86 ? 4.124 -13.653 -0.038 1.00 86.00 86 HIS A O 1
ATOM 662 N N . ASP A 1 87 ? 4.160 -15.703 -0.974 1.00 87.31 87 ASP A N 1
ATOM 663 C CA . ASP A 1 87 ? 2.791 -16.072 -0.610 1.00 87.31 87 ASP A CA 1
ATOM 664 C C . ASP A 1 87 ? 2.563 -15.980 0.905 1.00 87.31 87 ASP A C 1
ATOM 666 O O . ASP A 1 87 ? 1.594 -15.361 1.347 1.00 87.31 87 ASP A O 1
ATOM 670 N N . GLU A 1 88 ? 3.482 -16.525 1.706 1.00 89.50 88 GLU A N 1
ATOM 671 C CA . GLU A 1 88 ? 3.419 -16.448 3.167 1.00 89.50 88 GLU A CA 1
ATOM 672 C C . GLU A 1 88 ? 3.520 -15.004 3.676 1.00 89.50 88 GLU A C 1
ATOM 674 O O . GLU A 1 88 ? 2.796 -14.605 4.591 1.00 89.50 88 GLU A O 1
ATOM 679 N N . THR A 1 89 ? 4.411 -14.198 3.093 1.00 89.38 89 THR A N 1
ATOM 680 C CA . THR A 1 89 ? 4.579 -12.789 3.479 1.00 89.38 89 THR A CA 1
ATOM 681 C C . THR A 1 89 ? 3.327 -11.979 3.178 1.00 89.38 89 THR A C 1
ATOM 683 O O . THR A 1 89 ? 2.829 -11.257 4.047 1.00 89.38 89 THR A O 1
ATOM 686 N N . LEU A 1 90 ? 2.783 -12.142 1.975 1.00 91.56 90 LEU A N 1
ATOM 687 C CA . LEU A 1 90 ? 1.563 -11.482 1.542 1.00 91.56 90 LEU A CA 1
ATOM 688 C C . LEU A 1 90 ? 0.364 -11.914 2.393 1.00 91.56 90 LEU A C 1
ATOM 690 O O . LEU A 1 90 ? -0.475 -11.081 2.739 1.00 91.56 90 LEU A O 1
ATOM 694 N N . GLN A 1 91 ? 0.290 -13.192 2.766 1.00 92.19 91 GLN A N 1
ATOM 695 C CA . GLN A 1 91 ? -0.750 -13.699 3.654 1.00 92.19 91 GLN A CA 1
ATOM 696 C C . GLN A 1 91 ? -0.676 -13.045 5.037 1.00 92.19 91 GLN A C 1
ATOM 698 O O . GLN A 1 91 ? -1.674 -12.477 5.480 1.00 92.19 91 GLN A O 1
ATOM 703 N N . ARG A 1 92 ? 0.504 -13.009 5.670 1.00 92.56 92 ARG A N 1
ATOM 704 C CA . ARG A 1 92 ? 0.685 -12.323 6.965 1.00 92.56 92 ARG A CA 1
ATOM 705 C C . ARG A 1 92 ? 0.276 -10.850 6.898 1.00 92.56 92 ARG A C 1
ATOM 707 O O . ARG A 1 92 ? -0.394 -10.349 7.795 1.00 92.56 92 ARG A O 1
ATOM 714 N N . GLN A 1 93 ? 0.640 -10.151 5.822 1.00 94.25 93 GLN A N 1
ATOM 715 C CA . GLN A 1 93 ? 0.248 -8.751 5.626 1.00 94.25 93 GLN A CA 1
ATOM 716 C C . GLN A 1 93 ? -1.265 -8.581 5.443 1.00 94.25 93 GLN A C 1
ATOM 718 O O . GLN A 1 93 ? -1.832 -7.596 5.911 1.00 94.25 93 GLN A O 1
ATOM 723 N N . ARG A 1 94 ? -1.936 -9.524 4.774 1.00 95.56 94 ARG A N 1
ATOM 724 C CA . ARG A 1 94 ? -3.398 -9.521 4.608 1.00 95.56 94 ARG A CA 1
ATOM 725 C C . ARG A 1 94 ? -4.130 -9.806 5.915 1.00 95.56 94 ARG A C 1
ATOM 727 O O . ARG A 1 94 ? -5.140 -9.162 6.181 1.00 95.56 94 ARG A O 1
ATOM 734 N N . GLU A 1 95 ? -3.616 -10.713 6.736 1.00 95.25 95 GLU A N 1
ATOM 735 C CA . GLU A 1 95 ? -4.147 -10.990 8.075 1.00 95.25 95 GLU A CA 1
ATOM 736 C C . GLU A 1 95 ? -4.015 -9.762 8.988 1.00 95.25 95 GLU A C 1
ATOM 738 O O . GLU A 1 95 ? -4.995 -9.338 9.606 1.00 95.25 95 GLU A O 1
ATOM 743 N N . GLU A 1 96 ? -2.845 -9.117 8.993 1.00 95.06 96 GLU A N 1
ATOM 744 C CA . GLU A 1 96 ? -2.617 -7.862 9.723 1.00 95.06 96 GLU A CA 1
ATOM 745 C C . GLU A 1 96 ? -3.534 -6.742 9.204 1.00 95.06 96 GLU A C 1
ATOM 747 O O . GLU A 1 96 ? -4.163 -6.021 9.985 1.00 95.06 96 GLU A O 1
ATOM 752 N N . ALA A 1 97 ? -3.683 -6.619 7.881 1.00 95.94 97 ALA A N 1
ATOM 753 C CA . ALA A 1 97 ? -4.607 -5.665 7.281 1.00 95.94 97 ALA A CA 1
ATOM 754 C C . ALA A 1 97 ? -6.046 -5.910 7.751 1.00 95.94 97 ALA A C 1
ATOM 756 O O . ALA A 1 97 ? -6.723 -4.966 8.156 1.00 95.94 97 ALA A O 1
ATOM 757 N N . LEU A 1 98 ? -6.502 -7.165 7.756 1.00 96.88 98 LEU A N 1
ATOM 758 C CA . LEU A 1 98 ? -7.840 -7.526 8.217 1.00 96.88 98 LEU A CA 1
ATOM 759 C C . LEU A 1 98 ? -8.046 -7.174 9.696 1.00 96.88 98 LEU A C 1
ATOM 761 O O . LEU A 1 98 ? -9.114 -6.670 10.054 1.00 96.88 98 LEU A O 1
ATOM 765 N N . ALA A 1 99 ? -7.034 -7.371 10.545 1.00 95.38 99 ALA A N 1
ATOM 766 C CA . ALA A 1 99 ? -7.089 -6.982 11.952 1.00 95.38 99 ALA A CA 1
ATOM 767 C C . ALA A 1 99 ? -7.286 -5.463 12.116 1.00 95.38 99 ALA A C 1
ATOM 769 O O . ALA A 1 99 ? -8.196 -5.026 12.830 1.00 95.38 99 ALA A O 1
ATOM 770 N N . TRP A 1 100 ? -6.510 -4.646 11.394 1.00 95.69 100 TRP A N 1
ATOM 771 C CA . TRP A 1 100 ? -6.667 -3.184 11.402 1.00 95.69 100 TRP A CA 1
ATOM 772 C C . TRP A 1 100 ? -8.003 -2.723 10.830 1.00 95.69 100 TRP A C 1
ATOM 774 O O . TRP A 1 100 ? -8.647 -1.838 11.397 1.00 95.69 100 TRP A O 1
ATOM 784 N N . MET A 1 101 ? -8.446 -3.329 9.731 1.00 96.88 101 MET A N 1
ATOM 785 C CA . MET A 1 101 ? -9.740 -3.018 9.132 1.00 96.88 101 MET A CA 1
ATOM 786 C C . MET A 1 101 ? -10.890 -3.375 10.083 1.00 96.88 101 MET A C 1
ATOM 788 O O . MET A 1 101 ? -11.821 -2.594 10.244 1.00 96.88 101 MET A O 1
ATOM 792 N N . SER A 1 102 ? -10.817 -4.508 10.776 1.00 96.12 102 SER A N 1
ATOM 793 C CA . SER A 1 102 ? -11.845 -4.906 11.746 1.00 96.12 102 SER A CA 1
ATOM 794 C C . SER A 1 102 ? -11.899 -3.945 12.934 1.00 96.12 102 SER A C 1
ATOM 796 O O . SER A 1 102 ? -12.973 -3.505 13.340 1.00 96.12 102 SER A O 1
ATOM 798 N N . ARG A 1 103 ? -10.732 -3.541 13.445 1.00 94.62 103 ARG A N 1
ATOM 799 C CA . ARG A 1 103 ? -10.600 -2.557 14.526 1.00 94.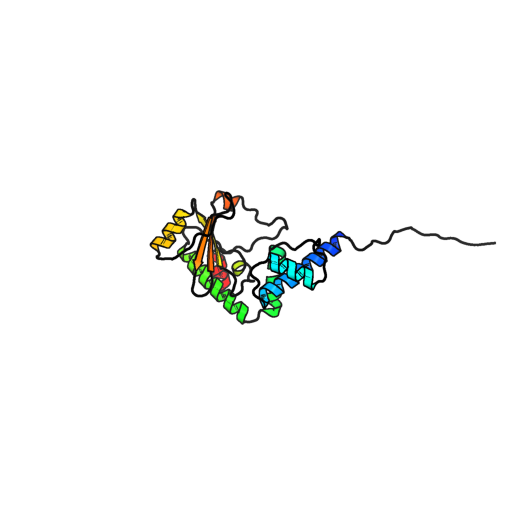62 103 ARG A CA 1
ATOM 800 C C . ARG A 1 103 ? -11.183 -1.190 14.157 1.00 94.62 103 ARG A C 1
ATOM 802 O O . ARG A 1 103 ? -11.830 -0.544 14.974 1.00 94.62 103 ARG A O 1
ATOM 809 N N . LEU A 1 104 ? -10.973 -0.756 12.916 1.00 95.88 104 LEU A N 1
ATOM 810 C CA . LEU A 1 104 ? -11.412 0.543 12.398 1.00 95.88 104 LEU A CA 1
ATOM 811 C C . LEU A 1 104 ? -12.712 0.444 11.584 1.00 95.88 104 LEU A C 1
ATOM 813 O O . LEU A 1 104 ? -13.012 1.342 10.796 1.00 95.88 104 LEU A O 1
ATOM 817 N N . ALA A 1 105 ? -13.506 -0.617 11.781 1.00 95.69 105 ALA A N 1
ATOM 818 C CA . ALA A 1 105 ? -14.688 -0.920 10.971 1.00 95.69 105 ALA A CA 1
ATOM 819 C C . ALA A 1 105 ? -15.705 0.233 10.903 1.00 95.69 105 ALA A C 1
ATOM 821 O O . ALA A 1 105 ? -16.349 0.425 9.870 1.00 95.69 105 ALA A O 1
ATOM 822 N N . THR A 1 106 ? -15.797 1.054 11.958 1.00 94.94 106 THR A N 1
ATOM 823 C CA . THR A 1 106 ? -16.678 2.236 12.000 1.00 94.94 106 THR A CA 1
ATOM 824 C C . THR A 1 106 ? -16.397 3.230 10.861 1.00 94.94 106 THR A C 1
ATOM 826 O O . THR A 1 106 ? -17.308 3.888 10.363 1.00 94.94 106 THR A O 1
ATOM 829 N N . PHE A 1 107 ? -15.153 3.283 10.369 1.00 95.75 107 PHE A N 1
ATOM 830 C CA . PHE A 1 107 ? -14.725 4.162 9.278 1.00 95.75 107 PHE A CA 1
ATOM 831 C C . PHE A 1 107 ? -14.816 3.504 7.893 1.00 95.75 107 PHE A C 1
ATOM 833 O O . PHE A 1 107 ? -14.283 4.036 6.920 1.00 95.75 107 PHE A O 1
ATOM 840 N N . ARG A 1 108 ? -15.493 2.352 7.770 1.00 94.62 108 ARG A N 1
ATOM 841 C CA . ARG A 1 108 ? -15.712 1.625 6.500 1.00 94.62 108 ARG A CA 1
ATOM 842 C C . ARG A 1 108 ? -14.404 1.415 5.712 1.00 94.62 108 ARG A C 1
ATOM 844 O O . ARG A 1 108 ? -14.287 1.907 4.584 1.00 94.62 108 ARG A O 1
ATOM 851 N N . PRO A 1 109 ? -13.418 0.728 6.311 1.00 96.56 109 PRO A N 1
ATOM 852 C CA . PRO A 1 109 ? -12.080 0.618 5.759 1.00 96.56 109 PRO A CA 1
ATOM 853 C C . PRO A 1 109 ? -12.048 -0.199 4.467 1.00 96.56 109 PRO A C 1
ATOM 855 O O . PRO A 1 109 ? -12.804 -1.157 4.289 1.00 96.56 109 PRO A O 1
ATOM 858 N N . VAL A 1 110 ? -11.126 0.165 3.579 1.00 95.50 110 VAL A N 1
ATOM 859 C CA . VAL A 1 110 ? -10.838 -0.548 2.331 1.00 95.50 110 VAL A CA 1
ATOM 860 C C . VAL A 1 110 ? -9.331 -0.714 2.193 1.00 95.50 110 VAL A C 1
ATOM 862 O O . VAL A 1 110 ? -8.600 0.274 2.200 1.00 95.50 110 VAL A O 1
ATOM 865 N N . LEU A 1 111 ? -8.871 -1.952 2.037 1.00 95.81 111 LEU A N 1
ATOM 866 C CA . LEU A 1 111 ? -7.475 -2.256 1.742 1.00 95.81 111 LEU A CA 1
ATOM 867 C C . LEU A 1 111 ? -7.168 -1.876 0.290 1.00 95.81 111 LEU A C 1
ATOM 869 O O . LEU A 1 111 ? -7.919 -2.246 -0.616 1.00 95.81 111 LEU A O 1
ATOM 873 N N . THR A 1 112 ? -6.071 -1.154 0.075 1.00 93.12 112 THR A N 1
ATOM 874 C CA . THR A 1 112 ? -5.585 -0.743 -1.249 1.00 93.12 112 THR A CA 1
ATOM 875 C C . THR A 1 112 ? -4.076 -0.975 -1.391 1.00 93.12 112 THR A C 1
ATOM 877 O O . THR A 1 112 ? -3.412 -1.476 -0.479 1.00 93.12 112 THR A O 1
ATOM 880 N N . GLY A 1 113 ? -3.512 -0.636 -2.554 1.00 89.94 113 GLY A N 1
ATOM 881 C CA . GLY A 1 113 ? -2.083 -0.792 -2.833 1.00 89.94 113 GLY A CA 1
ATOM 882 C C . GLY A 1 113 ? -1.634 -2.251 -2.959 1.00 89.94 113 GLY A C 1
ATOM 883 O O . GLY A 1 113 ? -2.423 -3.137 -3.289 1.00 89.94 113 GLY A O 1
ATOM 884 N N . GLY A 1 114 ? -0.348 -2.509 -2.702 1.00 89.56 114 GLY A N 1
ATOM 885 C CA . GLY A 1 114 ? 0.281 -3.790 -3.037 1.00 89.56 114 GLY A CA 1
ATOM 886 C C . GLY A 1 114 ? -0.267 -5.008 -2.310 1.00 89.56 114 GLY A C 1
ATOM 887 O O . GLY A 1 114 ? -0.300 -6.090 -2.890 1.00 89.56 114 GLY A O 1
ATOM 888 N N . VAL A 1 115 ? -0.756 -4.844 -1.079 1.00 93.38 115 VAL A N 1
ATOM 889 C CA . VAL A 1 115 ? -1.325 -5.958 -0.301 1.00 93.38 115 VAL A CA 1
ATOM 890 C C . VAL A 1 115 ? -2.679 -6.381 -0.884 1.00 93.38 115 VAL A C 1
ATOM 892 O O . VAL A 1 115 ? -2.967 -7.578 -0.992 1.00 93.38 115 VAL A O 1
ATOM 895 N N . ALA A 1 116 ? -3.484 -5.411 -1.341 1.00 92.25 116 ALA A N 1
ATOM 896 C CA . ALA A 1 116 ? -4.715 -5.684 -2.081 1.00 92.25 116 ALA A CA 1
ATOM 897 C C . ALA A 1 116 ? -4.417 -6.319 -3.446 1.00 92.25 116 ALA A C 1
ATOM 899 O O . ALA A 1 116 ? -5.009 -7.335 -3.797 1.00 92.25 116 ALA A O 1
ATOM 900 N N . ALA A 1 117 ? -3.476 -5.738 -4.194 1.00 89.00 117 ALA A N 1
ATOM 901 C CA . ALA A 1 117 ? -3.136 -6.158 -5.552 1.00 89.00 117 ALA A CA 1
ATOM 902 C C . ALA A 1 117 ? -2.330 -7.470 -5.623 1.00 89.00 117 ALA A C 1
ATOM 904 O O . ALA A 1 117 ? -2.274 -8.093 -6.677 1.00 89.00 117 ALA A O 1
ATOM 905 N N . GLY A 1 118 ? -1.723 -7.905 -4.516 1.00 89.31 118 GLY A N 1
ATOM 906 C CA . GLY A 1 118 ? -0.992 -9.171 -4.417 1.00 89.31 118 GLY A CA 1
ATOM 907 C C . GLY A 1 118 ? 0.492 -9.113 -4.786 1.00 89.31 118 GLY A C 1
ATOM 908 O O . GLY A 1 118 ? 1.132 -10.154 -4.904 1.00 89.31 118 GLY A O 1
ATOM 909 N N . TRP A 1 119 ? 1.056 -7.917 -4.943 1.00 87.69 119 TRP A N 1
ATOM 910 C CA . TRP A 1 119 ? 2.482 -7.728 -5.227 1.00 87.69 119 TRP A CA 1
ATOM 911 C C . TRP A 1 119 ? 3.297 -7.242 -4.025 1.00 87.69 119 TRP A C 1
ATOM 913 O O . TRP A 1 119 ? 4.502 -7.046 -4.152 1.00 87.69 119 TRP A O 1
ATOM 923 N N . ALA A 1 120 ? 2.665 -7.008 -2.872 1.00 88.19 120 ALA A N 1
ATOM 924 C CA . ALA A 1 120 ? 3.369 -6.499 -1.701 1.00 88.19 120 ALA A CA 1
ATOM 925 C C . ALA A 1 120 ? 4.487 -7.438 -1.231 1.00 88.19 120 ALA A C 1
ATOM 927 O O . ALA A 1 120 ? 4.309 -8.647 -1.133 1.00 88.19 120 ALA A O 1
ATOM 928 N N . THR A 1 121 ? 5.621 -6.830 -0.906 1.00 85.50 121 THR A N 1
ATOM 929 C CA . THR A 1 121 ? 6.799 -7.466 -0.307 1.00 85.50 121 THR A CA 1
ATOM 930 C C . THR A 1 121 ? 6.934 -7.059 1.161 1.00 85.50 121 THR A C 1
ATOM 932 O O . THR A 1 121 ? 6.186 -6.206 1.643 1.00 85.50 121 THR A O 1
ATOM 935 N N . GLU A 1 122 ? 7.933 -7.584 1.876 1.00 82.94 122 GLU A N 1
ATOM 936 C CA . GLU A 1 122 ? 8.241 -7.195 3.266 1.00 82.94 122 GLU A CA 1
ATOM 937 C C . GLU A 1 122 ? 8.464 -5.681 3.463 1.00 82.94 122 GLU A C 1
ATOM 939 O O . GLU A 1 122 ? 8.239 -5.149 4.546 1.00 82.94 122 GLU A O 1
ATOM 944 N N . HIS A 1 123 ? 8.859 -4.965 2.407 1.00 82.12 123 HIS A N 1
ATOM 945 C CA . HIS A 1 123 ? 9.090 -3.517 2.431 1.00 82.12 123 HIS A CA 1
ATOM 946 C C . HIS A 1 123 ? 7.847 -2.693 2.070 1.00 82.12 123 HIS A C 1
ATOM 948 O O . HIS A 1 123 ? 7.907 -1.463 2.033 1.00 82.12 123 HIS A O 1
ATOM 954 N N . SER A 1 124 ? 6.738 -3.352 1.738 1.00 86.69 124 SER A N 1
ATOM 955 C CA . SER A 1 124 ? 5.498 -2.687 1.356 1.00 86.69 124 SER A CA 1
ATOM 956 C C . SER A 1 124 ? 4.664 -2.358 2.590 1.00 86.69 124 SER A C 1
ATOM 958 O O . SER A 1 124 ? 4.368 -3.231 3.403 1.00 86.69 124 SER A O 1
ATOM 960 N N . ASP A 1 125 ? 4.242 -1.099 2.701 1.00 91.50 125 ASP A N 1
ATOM 961 C CA . ASP A 1 125 ? 3.268 -0.697 3.715 1.00 91.50 125 ASP A CA 1
ATOM 962 C C . ASP A 1 125 ? 1.889 -1.303 3.400 1.00 91.50 125 ASP A C 1
ATOM 964 O O . ASP A 1 125 ? 1.430 -1.289 2.250 1.00 91.50 125 ASP A O 1
ATOM 968 N N . ILE A 1 126 ? 1.170 -1.726 4.439 1.00 95.06 126 ILE A N 1
ATOM 969 C CA . ILE A 1 126 ? -0.267 -1.993 4.359 1.00 95.06 126 ILE A CA 1
ATOM 970 C C . ILE A 1 126 ? -0.976 -0.649 4.201 1.00 95.06 126 ILE A C 1
ATOM 972 O O . ILE A 1 126 ? -0.871 0.223 5.063 1.00 95.06 126 ILE A O 1
ATOM 976 N N . ARG A 1 127 ? -1.722 -0.463 3.109 1.00 95.06 127 ARG A N 1
ATOM 977 C CA . ARG A 1 127 ? -2.456 0.782 2.845 1.00 95.06 127 ARG A CA 1
ATOM 978 C C . ARG A 1 127 ? -3.947 0.566 3.044 1.00 95.06 127 ARG A C 1
ATOM 980 O O . ARG A 1 127 ? -4.558 -0.229 2.339 1.00 95.06 127 ARG A O 1
ATOM 987 N N . VAL A 1 128 ? -4.538 1.298 3.982 1.00 96.19 128 VAL A N 1
ATOM 988 C CA . VAL A 1 128 ? -5.974 1.235 4.270 1.00 96.19 128 VAL A CA 1
ATOM 989 C C . VAL A 1 128 ? -6.581 2.612 4.064 1.00 96.19 128 VAL A C 1
ATOM 991 O O . VAL A 1 128 ? -6.198 3.581 4.717 1.00 96.19 128 VAL A O 1
ATOM 994 N N . GLU A 1 129 ? -7.544 2.709 3.158 1.00 95.44 129 GLU A N 1
ATOM 995 C CA . GLU A 1 129 ? -8.371 3.900 3.014 1.00 95.44 129 GLU A CA 1
ATOM 996 C C . GLU A 1 129 ? -9.523 3.850 4.024 1.00 95.44 129 GLU A C 1
ATOM 998 O O . GLU A 1 129 ? -10.235 2.850 4.121 1.00 95.44 129 GLU A O 1
ATOM 1003 N N . LEU A 1 130 ? -9.714 4.943 4.757 1.00 95.94 130 LEU A N 1
ATOM 1004 C CA . LEU A 1 130 ? -10.766 5.133 5.748 1.00 95.94 130 LEU A CA 1
ATOM 1005 C C . LEU A 1 130 ? -11.692 6.255 5.299 1.00 95.94 130 LEU A C 1
ATOM 1007 O O . LEU A 1 130 ? -11.239 7.314 4.864 1.00 95.94 130 LEU A O 1
ATOM 1011 N N . CYS A 1 131 ? -12.992 6.037 5.448 1.00 94.50 131 CYS A N 1
ATOM 1012 C CA . CYS A 1 131 ? -14.000 7.042 5.177 1.00 94.50 131 CYS A CA 1
ATOM 1013 C C . CYS A 1 131 ? -14.417 7.730 6.481 1.00 94.50 131 CYS A C 1
ATOM 1015 O O . CYS A 1 131 ? -15.141 7.141 7.285 1.00 94.50 131 CYS A O 1
ATOM 1017 N N . ALA A 1 132 ? -14.011 8.985 6.653 1.00 93.44 132 ALA A N 1
ATOM 1018 C CA . ALA A 1 132 ? -14.376 9.815 7.799 1.00 93.44 132 ALA A CA 1
ATOM 1019 C C . ALA A 1 132 ? -14.602 11.270 7.365 1.00 93.44 132 ALA A C 1
ATOM 1021 O O . ALA A 1 132 ? -14.044 11.715 6.360 1.00 93.44 132 ALA A O 1
ATOM 1022 N N . ASP A 1 133 ? -15.415 12.012 8.116 1.00 88.56 133 ASP A N 1
ATOM 1023 C CA . ASP A 1 133 ? -15.652 13.436 7.844 1.00 88.56 133 ASP A CA 1
ATOM 1024 C C . ASP A 1 133 ? -14.396 14.279 8.104 1.00 88.56 133 ASP A C 1
ATOM 1026 O O . ASP A 1 133 ? -14.132 15.254 7.398 1.00 88.56 133 ASP A O 1
ATOM 1030 N N . ASP A 1 134 ? -13.582 13.863 9.077 1.00 89.56 134 ASP A N 1
ATOM 1031 C CA . ASP A 1 134 ? -12.315 14.488 9.424 1.00 89.56 134 ASP A CA 1
ATOM 1032 C C . ASP A 1 134 ? -11.299 13.471 9.971 1.00 89.56 134 ASP A C 1
ATOM 1034 O O . ASP A 1 134 ? -11.657 12.429 10.525 1.00 89.56 134 ASP A O 1
ATOM 1038 N N . ALA A 1 135 ? -10.010 13.795 9.844 1.00 91.25 135 ALA A N 1
ATOM 1039 C CA . ALA A 1 135 ? -8.919 12.939 10.308 1.00 91.25 135 ALA A CA 1
ATOM 1040 C C . ALA A 1 135 ? -8.835 12.810 11.836 1.00 91.25 135 ALA A C 1
ATOM 1042 O O . ALA A 1 135 ? -8.396 11.769 12.326 1.00 91.25 135 ALA A O 1
ATOM 1043 N N . LYS A 1 136 ? -9.300 13.811 12.599 1.00 93.12 136 LYS A N 1
ATOM 1044 C CA . LYS A 1 136 ? -9.198 13.791 14.065 1.00 93.12 136 LYS A CA 1
ATOM 1045 C C . LYS A 1 136 ? -10.064 12.699 14.670 1.00 93.12 136 LYS A C 1
ATOM 1047 O O . LYS A 1 136 ? -9.691 12.138 15.694 1.00 93.12 136 LYS A O 1
ATOM 1052 N N . SER A 1 137 ? -11.201 12.386 14.051 1.00 95.00 137 SER A N 1
ATOM 1053 C CA . SER A 1 137 ? -12.048 11.268 14.478 1.00 95.00 137 SER A CA 1
ATOM 1054 C C . SER A 1 137 ? -11.291 9.929 14.461 1.00 95.00 137 SER A C 1
ATOM 1056 O O . SER A 1 137 ? -11.383 9.155 15.415 1.00 95.00 137 SER A O 1
ATOM 1058 N N . VAL A 1 138 ? -10.472 9.694 13.430 1.00 95.62 138 VAL A N 1
ATOM 1059 C CA . VAL A 1 138 ? -9.616 8.505 13.308 1.00 95.62 138 VAL A CA 1
ATOM 1060 C C . VAL A 1 138 ? -8.466 8.564 14.310 1.00 95.62 138 VAL A C 1
ATOM 1062 O O . VAL A 1 138 ? -8.201 7.579 14.993 1.00 95.62 138 VAL A O 1
ATOM 1065 N N . GLU A 1 139 ? -7.809 9.718 14.448 1.00 95.94 139 GLU A N 1
ATOM 1066 C CA . GLU A 1 139 ? -6.748 9.919 15.443 1.00 95.94 139 GLU A CA 1
ATOM 1067 C C . GLU A 1 139 ? -7.235 9.626 16.867 1.00 95.94 139 GLU A C 1
ATOM 1069 O O . GLU A 1 139 ? -6.579 8.903 17.612 1.00 95.94 139 GLU A O 1
ATOM 1074 N N . LEU A 1 140 ? -8.417 10.127 17.236 1.00 95.69 140 LEU A N 1
ATOM 1075 C CA . LEU A 1 140 ? -9.020 9.881 18.542 1.00 95.69 140 LEU A CA 1
ATOM 1076 C C . LEU A 1 140 ? -9.321 8.396 18.754 1.00 95.69 140 LEU A C 1
ATOM 1078 O O . LEU A 1 140 ? -9.073 7.879 19.842 1.00 95.69 140 LEU A O 1
ATOM 1082 N N . ALA A 1 141 ? -9.819 7.708 17.721 1.00 95.50 141 ALA A N 1
ATOM 1083 C CA . ALA A 1 141 ? -10.029 6.268 17.782 1.00 95.50 141 ALA A CA 1
ATOM 1084 C C . ALA A 1 141 ? -8.714 5.538 18.077 1.00 95.50 141 ALA A C 1
ATOM 1086 O O . ALA A 1 141 ? -8.695 4.730 18.992 1.00 95.50 141 ALA A O 1
ATOM 1087 N N . LEU A 1 142 ? -7.612 5.882 17.396 1.00 95.69 142 LEU A N 1
ATOM 1088 C CA . LEU A 1 142 ? -6.285 5.303 17.656 1.00 95.69 142 LEU A CA 1
ATOM 1089 C C . LEU A 1 142 ? -5.774 5.602 19.075 1.00 95.69 142 LEU A C 1
ATOM 1091 O O . LEU A 1 142 ? -5.218 4.717 19.723 1.00 95.69 142 LEU A O 1
ATOM 1095 N N . ILE A 1 143 ? -5.975 6.828 19.570 1.00 95.94 143 ILE A N 1
ATOM 1096 C CA . ILE A 1 143 ? -5.550 7.247 20.915 1.00 95.94 143 ILE A CA 1
ATOM 1097 C C . ILE A 1 143 ? -6.293 6.468 22.002 1.00 95.94 143 ILE A C 1
ATOM 1099 O O . ILE A 1 143 ? -5.652 5.958 22.922 1.00 95.94 143 ILE A O 1
ATOM 1103 N N . ASN A 1 144 ? -7.621 6.361 21.898 1.00 95.06 144 ASN A N 1
ATOM 1104 C CA . ASN A 1 144 ? -8.454 5.620 22.859 1.00 95.06 144 ASN A CA 1
ATOM 1105 C C . ASN A 1 144 ? -8.020 4.156 22.980 1.00 95.06 144 ASN A C 1
ATOM 1107 O O . ASN A 1 144 ? -8.085 3.544 24.041 1.00 95.06 144 ASN A O 1
ATOM 1111 N N . ASP A 1 145 ? -7.519 3.646 21.872 1.00 92.50 145 ASP A N 1
ATOM 1112 C CA . ASP A 1 145 ? -7.051 2.295 21.661 1.00 92.50 145 ASP A CA 1
ATOM 1113 C C . ASP A 1 145 ? -5.569 2.086 22.023 1.00 92.50 145 ASP A C 1
ATOM 1115 O O . ASP A 1 145 ? -5.020 0.997 21.825 1.00 92.50 145 ASP A O 1
ATOM 1119 N N . GLY A 1 146 ? -4.902 3.132 22.527 1.00 94.44 146 GLY A N 1
ATOM 1120 C CA . GLY A 1 146 ? -3.500 3.108 22.944 1.00 94.44 146 GLY A CA 1
ATOM 1121 C C . GLY A 1 146 ? -2.500 2.950 21.794 1.00 94.44 146 GLY A C 1
ATOM 1122 O O . GLY A 1 146 ? -1.348 2.580 22.030 1.00 94.44 146 GLY A O 1
ATOM 1123 N N . VAL A 1 147 ? -2.912 3.205 20.549 1.00 94.81 147 VAL A N 1
ATOM 1124 C CA . VAL A 1 147 ? -2.069 3.042 19.360 1.00 94.81 147 VAL A CA 1
ATOM 1125 C C . VAL A 1 147 ? -1.202 4.272 19.154 1.00 94.81 147 VAL A C 1
ATOM 1127 O O . VAL A 1 147 ? -1.686 5.398 19.045 1.00 94.81 147 VAL A O 1
ATOM 1130 N N . ARG A 1 148 ? 0.107 4.050 19.023 1.00 94.62 148 ARG A N 1
ATOM 1131 C CA . ARG A 1 148 ? 1.036 5.094 18.587 1.00 94.62 148 ARG A CA 1
ATOM 1132 C C . ARG A 1 148 ? 0.961 5.255 17.075 1.00 94.62 148 ARG A C 1
ATOM 1134 O O . ARG A 1 148 ? 1.069 4.281 16.338 1.00 94.62 148 ARG A O 1
ATOM 1141 N N . TYR A 1 149 ? 0.843 6.498 16.630 1.00 95.81 149 TYR A N 1
ATOM 1142 C CA . TYR A 1 149 ? 0.836 6.855 15.219 1.00 95.81 149 TYR A CA 1
ATOM 1143 C C . TYR A 1 149 ? 1.660 8.123 14.983 1.00 95.81 149 TYR A C 1
ATOM 1145 O O . TYR A 1 149 ? 1.980 8.874 15.909 1.00 95.81 149 TYR A O 1
ATOM 1153 N N . ARG A 1 150 ? 2.007 8.360 13.721 1.00 95.62 150 ARG A N 1
ATOM 1154 C CA . ARG A 1 150 ? 2.685 9.558 13.230 1.00 95.62 150 ARG A CA 1
ATOM 1155 C C . ARG A 1 150 ? 1.846 10.190 12.131 1.00 95.62 150 ARG A C 1
ATOM 1157 O O . ARG A 1 150 ? 1.314 9.487 11.278 1.00 95.62 150 ARG A O 1
ATOM 1164 N N . VAL A 1 151 ? 1.804 11.516 12.106 1.00 94.19 151 VAL A N 1
ATOM 1165 C CA . VAL A 1 151 ? 1.218 12.280 11.000 1.00 94.19 151 VAL A CA 1
ATOM 1166 C C . VAL A 1 151 ? 2.357 12.773 10.104 1.00 94.19 151 VAL A C 1
ATOM 1168 O O . VAL A 1 151 ? 3.133 13.629 10.537 1.00 94.19 151 VAL A O 1
ATOM 1171 N N . PRO A 1 152 ? 2.544 12.223 8.892 1.00 89.00 152 PRO A N 1
ATOM 1172 C CA . PRO A 1 152 ? 3.497 12.773 7.941 1.00 89.00 152 PRO A CA 1
ATOM 1173 C C . PRO A 1 152 ? 3.067 14.179 7.485 1.00 89.00 152 PRO A C 1
ATOM 1175 O O . PRO A 1 152 ? 1.880 14.514 7.507 1.00 89.00 152 PRO A O 1
ATOM 1178 N N . PRO A 1 153 ? 4.016 15.020 7.041 1.00 85.94 153 PRO A N 1
ATOM 1179 C CA . PRO A 1 153 ? 3.688 16.329 6.494 1.00 85.94 153 PRO A CA 1
ATOM 1180 C C . PRO A 1 153 ? 2.786 16.190 5.261 1.00 85.94 153 PRO A C 1
ATOM 1182 O O . PRO A 1 153 ? 3.037 15.364 4.379 1.00 85.94 153 PRO A O 1
ATOM 1185 N N . ALA A 1 154 ? 1.746 17.023 5.189 1.00 81.69 154 ALA A N 1
ATOM 1186 C CA . ALA A 1 154 ? 0.833 17.037 4.053 1.00 81.69 154 ALA A CA 1
ATOM 118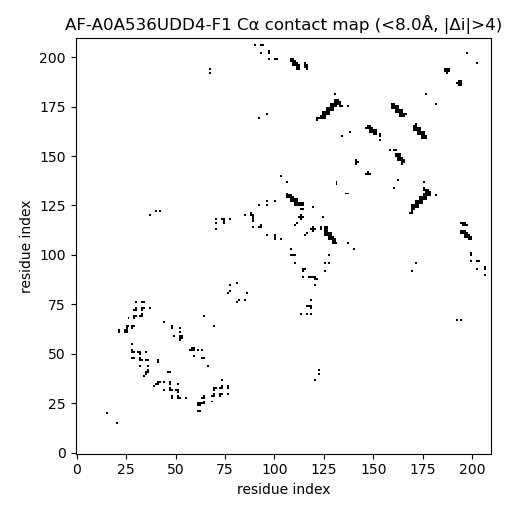7 C C . ALA A 1 154 ? 1.593 17.348 2.754 1.00 81.69 154 ALA A C 1
ATOM 1189 O O . ALA A 1 154 ? 2.322 18.338 2.668 1.00 81.69 154 ALA A O 1
ATOM 1190 N N . ARG A 1 155 ? 1.407 16.510 1.726 1.00 77.81 155 ARG A N 1
ATOM 1191 C CA . ARG A 1 155 ? 2.059 16.692 0.414 1.00 77.81 155 ARG A CA 1
ATOM 1192 C C . ARG A 1 155 ? 1.521 17.905 -0.348 1.00 77.81 155 ARG A C 1
ATOM 1194 O O . ARG A 1 155 ? 2.245 18.509 -1.130 1.00 77.81 155 ARG A O 1
ATOM 1201 N N . SER A 1 156 ? 0.255 18.247 -0.126 1.00 82.69 156 SER A N 1
ATOM 1202 C CA . SER A 1 156 ? -0.402 19.455 -0.623 1.00 82.69 156 SER A CA 1
ATOM 1203 C C . SER A 1 156 ? -1.617 19.769 0.253 1.00 82.69 156 SER A C 1
ATOM 1205 O O . SER A 1 156 ? -2.032 18.945 1.067 1.00 82.69 156 SER A O 1
ATOM 1207 N N . ARG A 1 157 ? -2.214 20.953 0.076 1.00 76.06 157 ARG A N 1
ATOM 1208 C CA . ARG A 1 157 ? -3.429 21.355 0.805 1.00 76.06 157 ARG A CA 1
ATOM 1209 C C . ARG A 1 157 ? -4.662 20.512 0.448 1.00 76.06 157 ARG A C 1
ATOM 1211 O O . ARG A 1 157 ? -5.596 20.449 1.235 1.00 76.06 157 ARG A O 1
ATOM 1218 N N . GLU A 1 158 ? -4.654 19.893 -0.729 1.00 78.06 158 GLU A N 1
ATOM 1219 C CA . GLU A 1 158 ? -5.749 19.075 -1.268 1.00 78.06 158 GLU A CA 1
ATOM 1220 C C . GLU A 1 158 ? -5.504 17.571 -1.080 1.00 78.06 158 GLU A C 1
ATOM 1222 O O . GLU A 1 158 ? -6.379 16.757 -1.372 1.00 78.06 158 GLU A O 1
ATOM 1227 N N . ALA A 1 159 ? -4.311 17.183 -0.618 1.00 80.25 159 ALA A N 1
ATOM 1228 C CA . ALA A 1 159 ? -3.989 15.788 -0.373 1.00 80.25 159 ALA A CA 1
ATOM 1229 C C . ALA A 1 159 ? -4.827 15.245 0.798 1.00 80.25 159 ALA A C 1
ATOM 1231 O O . ALA A 1 159 ? -5.048 15.964 1.778 1.00 80.25 159 ALA A O 1
ATOM 1232 N N . PRO A 1 160 ? -5.267 13.975 0.731 1.00 85.19 160 PRO A N 1
ATOM 1233 C CA . PRO A 1 160 ? -5.932 13.343 1.860 1.00 85.19 160 PRO A CA 1
ATOM 1234 C C . PRO A 1 160 ? -4.997 13.293 3.069 1.00 85.19 160 PRO A C 1
ATOM 1236 O O . PRO A 1 160 ? -3.774 13.199 2.926 1.00 85.19 160 PRO A O 1
ATOM 1239 N N . SER A 1 161 ? -5.580 13.346 4.263 1.00 91.00 161 SER A N 1
ATOM 1240 C CA . SER A 1 161 ? -4.818 13.180 5.496 1.00 91.00 161 SER A CA 1
ATOM 1241 C C . SER A 1 161 ? -4.300 11.749 5.597 1.00 91.00 161 SER A C 1
ATOM 1243 O O . SER A 1 161 ? -4.999 10.795 5.257 1.00 91.00 161 SER A O 1
ATOM 1245 N N . GLU A 1 162 ? -3.070 11.599 6.072 1.00 93.75 162 GLU A N 1
ATOM 1246 C CA . GLU A 1 162 ? -2.410 10.307 6.220 1.00 93.75 162 GLU A CA 1
ATOM 1247 C C . GLU A 1 162 ? -1.986 10.130 7.678 1.00 93.75 162 GLU A C 1
ATOM 1249 O O . GLU A 1 162 ? -1.513 11.080 8.301 1.00 93.75 162 GLU A O 1
ATOM 1254 N N . LEU A 1 163 ? -2.147 8.920 8.208 1.00 94.81 163 LEU A N 1
ATOM 1255 C CA . LEU A 1 163 ? -1.620 8.500 9.504 1.00 94.81 163 LEU A CA 1
ATOM 1256 C C . LEU A 1 163 ? -0.759 7.258 9.280 1.00 94.81 163 LEU A C 1
ATOM 1258 O O . LEU A 1 163 ? -1.134 6.366 8.520 1.00 94.81 163 LEU A O 1
ATOM 1262 N N . HIS A 1 164 ? 0.389 7.191 9.943 1.00 95.88 164 HIS A N 1
ATOM 1263 C CA . HIS A 1 164 ? 1.313 6.070 9.836 1.00 95.88 164 HIS A CA 1
ATOM 1264 C C . HIS A 1 164 ? 1.485 5.401 11.199 1.00 95.88 164 HIS A C 1
ATOM 1266 O O . HIS A 1 164 ? 1.850 6.054 12.176 1.00 95.88 164 HIS A O 1
ATOM 1272 N N . ILE A 1 165 ? 1.223 4.102 11.250 1.00 95.50 165 ILE A N 1
ATOM 1273 C CA . ILE A 1 165 ? 1.409 3.240 12.411 1.00 95.50 165 ILE A CA 1
ATOM 1274 C C . ILE A 1 165 ? 2.574 2.301 12.111 1.00 95.50 165 ILE A C 1
ATOM 1276 O O . ILE A 1 165 ? 2.608 1.657 11.065 1.00 95.50 165 ILE A O 1
ATOM 1280 N N . GLU A 1 166 ? 3.525 2.221 13.033 1.00 91.38 166 GLU A N 1
ATOM 1281 C CA . GLU A 1 166 ? 4.627 1.265 12.946 1.00 91.38 166 GLU A CA 1
ATOM 1282 C C . GLU A 1 166 ? 4.229 -0.008 13.693 1.00 91.38 166 GLU A C 1
ATOM 1284 O O . GLU A 1 166 ? 3.911 0.040 14.884 1.00 91.38 166 GLU A O 1
ATOM 1289 N N . THR A 1 167 ? 4.225 -1.141 12.991 1.00 85.75 167 THR A N 1
ATOM 1290 C CA . THR A 1 167 ? 4.001 -2.465 13.588 1.00 85.75 167 THR A CA 1
ATOM 1291 C C . THR A 1 167 ? 5.310 -3.252 13.638 1.00 85.75 167 THR A C 1
ATOM 1293 O O . THR A 1 167 ? 6.342 -2.805 13.135 1.00 85.75 167 THR A O 1
ATOM 1296 N N . SER A 1 168 ? 5.283 -4.442 14.238 1.00 79.38 168 SER A N 1
ATOM 1297 C CA . SER A 1 168 ? 6.450 -5.330 14.312 1.00 79.38 168 SER A CA 1
ATOM 1298 C C . SER A 1 168 ? 6.897 -5.885 12.956 1.00 79.38 168 SER A C 1
ATOM 1300 O O . SER A 1 168 ? 8.038 -6.327 12.843 1.00 79.38 168 SER A O 1
ATOM 1302 N N . HIS A 1 169 ? 6.020 -5.884 11.947 1.00 72.81 169 HIS A N 1
ATOM 1303 C CA . HIS A 1 169 ? 6.263 -6.566 10.672 1.00 72.81 169 HIS A CA 1
ATOM 1304 C C . HIS A 1 169 ? 6.253 -5.628 9.463 1.00 72.81 169 HIS A C 1
ATOM 1306 O O . HIS A 1 169 ? 6.982 -5.872 8.509 1.00 72.81 169 HIS A O 1
ATOM 1312 N N . CYS A 1 170 ? 5.443 -4.568 9.482 1.00 81.75 170 CYS A N 1
ATOM 1313 C CA . CYS A 1 170 ? 5.349 -3.602 8.383 1.00 81.75 170 CYS A CA 1
ATOM 1314 C C . CYS A 1 170 ? 4.715 -2.274 8.833 1.00 81.75 170 CYS A C 1
ATOM 1316 O O . CYS A 1 170 ? 4.128 -2.170 9.914 1.00 81.75 170 CYS A O 1
ATOM 1318 N N . GLY A 1 171 ? 4.832 -1.232 8.011 1.00 91.88 171 GLY A N 1
ATOM 1319 C CA . GLY A 1 171 ? 4.099 0.013 8.229 1.00 91.88 171 GLY A CA 1
ATOM 1320 C C . GLY A 1 171 ? 2.624 -0.147 7.862 1.00 91.88 171 GLY A C 1
ATOM 1321 O O . GLY A 1 171 ? 2.294 -0.743 6.838 1.00 91.88 171 GLY A O 1
ATOM 1322 N N . VAL A 1 172 ? 1.724 0.410 8.673 1.00 95.69 172 VAL A N 1
ATOM 1323 C CA . VAL A 1 172 ? 0.300 0.540 8.336 1.00 95.69 172 VAL A CA 1
ATOM 1324 C C . VAL A 1 172 ? 0.001 2.006 8.074 1.00 95.69 172 VAL A C 1
ATOM 1326 O O . VAL A 1 172 ? 0.093 2.863 8.955 1.00 95.69 172 VAL A O 1
ATOM 1329 N N . ARG A 1 173 ? -0.361 2.298 6.831 1.00 95.81 173 ARG A N 1
ATOM 1330 C CA . ARG A 1 173 ? -0.673 3.632 6.340 1.00 95.81 173 ARG A CA 1
ATOM 1331 C C . ARG A 1 173 ? -2.179 3.782 6.198 1.00 95.81 173 ARG A C 1
ATOM 1333 O O . ARG A 1 173 ? -2.792 3.172 5.322 1.00 95.81 173 ARG A O 1
ATOM 1340 N N . LEU A 1 174 ? -2.759 4.633 7.030 1.00 96.25 174 LEU A N 1
ATOM 1341 C CA . LEU A 1 174 ? -4.171 4.982 6.987 1.00 96.25 174 LEU A CA 1
ATOM 1342 C C . LEU A 1 174 ? -4.347 6.256 6.162 1.00 96.25 174 LEU A C 1
ATOM 1344 O O . LEU A 1 174 ? -3.762 7.290 6.479 1.00 96.25 174 LEU A O 1
ATOM 1348 N N . ILE A 1 175 ? -5.152 6.186 5.107 1.00 94.56 175 ILE A N 1
ATOM 1349 C CA . ILE A 1 175 ? -5.496 7.330 4.262 1.00 94.56 175 ILE A CA 1
ATOM 1350 C C . ILE A 1 175 ? -6.927 7.735 4.586 1.00 94.56 175 ILE A C 1
ATOM 1352 O O . ILE A 1 175 ? -7.861 6.994 4.293 1.00 94.56 175 ILE A O 1
ATOM 1356 N N . VAL A 1 176 ? -7.107 8.911 5.177 1.00 93.94 176 VAL A N 1
ATOM 1357 C CA . VAL A 1 176 ? -8.431 9.420 5.531 1.00 93.94 176 VAL A CA 1
ATOM 1358 C C . VAL A 1 176 ? -8.985 10.233 4.370 1.00 93.94 176 VAL A C 1
ATOM 1360 O O . VAL A 1 176 ? -8.411 11.245 3.959 1.00 93.94 176 VAL A O 1
ATOM 1363 N N . VAL A 1 177 ? -10.120 9.784 3.845 1.00 92.25 177 VAL A N 1
ATOM 1364 C CA . VAL A 1 177 ? -10.865 10.461 2.784 1.00 92.25 177 VAL A CA 1
ATOM 1365 C C . VAL A 1 177 ? -12.291 10.742 3.237 1.00 92.25 177 VAL A C 1
ATOM 1367 O O . VAL A 1 177 ? -12.891 9.977 3.991 1.00 92.25 177 VAL A O 1
ATOM 1370 N N . THR A 1 178 ? -12.862 11.828 2.727 1.00 89.31 178 THR A N 1
ATOM 1371 C CA . THR A 1 178 ? -14.277 12.133 2.943 1.00 89.31 178 THR A CA 1
ATOM 1372 C C . THR A 1 178 ? -15.163 11.272 2.045 1.00 89.31 178 THR A C 1
ATOM 1374 O O . THR A 1 178 ? -14.742 10.805 0.982 1.00 89.31 178 THR A O 1
ATOM 1377 N N . ASP A 1 179 ? -16.431 11.104 2.429 1.00 86.00 179 ASP A N 1
ATOM 1378 C CA . ASP A 1 179 ? -17.413 10.355 1.628 1.00 86.00 179 ASP A CA 1
ATOM 1379 C C . ASP A 1 179 ? -17.589 10.968 0.225 1.00 86.00 179 ASP A C 1
ATOM 1381 O O . ASP A 1 179 ? -17.660 10.252 -0.777 1.00 86.00 179 ASP A O 1
ATOM 1385 N N . ALA A 1 180 ? -17.556 12.302 0.134 1.00 84.00 180 ALA A N 1
ATOM 1386 C CA . ALA A 1 180 ? -17.603 13.026 -1.132 1.00 84.00 180 ALA A CA 1
ATOM 1387 C C . ALA A 1 180 ? -16.385 12.720 -2.019 1.00 84.00 180 ALA A C 1
ATOM 1389 O O . ALA A 1 180 ? -16.556 12.380 -3.192 1.00 84.00 180 ALA A O 1
ATOM 1390 N N . ALA A 1 181 ? -15.170 12.781 -1.462 1.00 82.88 181 ALA A N 1
ATOM 1391 C CA . ALA A 1 181 ? -13.945 12.479 -2.203 1.00 82.88 181 ALA A CA 1
ATOM 1392 C C . ALA A 1 181 ? -13.916 11.018 -2.675 1.00 82.88 181 ALA A C 1
ATOM 1394 O O . ALA A 1 181 ? -13.542 10.735 -3.813 1.00 82.88 181 ALA A O 1
ATOM 1395 N N . ARG A 1 182 ? -14.385 10.088 -1.836 1.00 81.44 182 ARG A N 1
ATOM 1396 C CA . ARG A 1 182 ? -14.467 8.662 -2.171 1.00 81.44 182 ARG A CA 1
ATOM 1397 C C . ARG A 1 182 ? -15.399 8.389 -3.354 1.00 81.44 182 ARG A C 1
ATOM 1399 O O . ARG A 1 182 ? -15.073 7.558 -4.195 1.00 81.44 182 ARG A O 1
ATOM 1406 N N . ARG A 1 183 ? -16.533 9.095 -3.449 1.00 79.81 183 ARG A N 1
ATOM 1407 C CA . ARG A 1 183 ? -17.481 8.972 -4.577 1.00 79.81 183 ARG A CA 1
ATOM 1408 C C . ARG A 1 183 ? -16.974 9.608 -5.867 1.00 79.81 183 ARG A C 1
ATOM 1410 O O . ARG A 1 183 ? -17.314 9.138 -6.946 1.00 79.81 183 ARG A O 1
ATOM 1417 N N . GLN A 1 184 ? -16.202 10.684 -5.749 1.00 76.38 184 GLN A N 1
ATOM 1418 C CA . GLN A 1 184 ? -15.652 11.416 -6.891 1.00 76.38 184 GLN A CA 1
ATOM 1419 C C . GLN A 1 184 ? -14.357 10.798 -7.421 1.00 76.38 184 GLN A C 1
ATOM 1421 O O . GLN A 1 184 ? -13.917 11.154 -8.514 1.00 76.38 184 GLN A O 1
ATOM 1426 N N . ARG A 1 185 ? -13.740 9.875 -6.671 1.00 72.00 185 ARG A N 1
ATOM 1427 C CA . ARG A 1 185 ? -12.530 9.201 -7.125 1.00 72.00 185 ARG A CA 1
ATOM 1428 C C . ARG A 1 185 ? -12.818 8.413 -8.403 1.00 72.00 185 ARG A C 1
ATOM 1430 O O . ARG A 1 185 ? -13.710 7.558 -8.406 1.00 72.00 185 ARG A O 1
ATOM 1437 N N . PRO A 1 186 ? -12.060 8.668 -9.481 1.00 68.62 186 PRO A N 1
ATOM 1438 C CA . PRO A 1 186 ? -12.201 7.890 -10.694 1.00 68.62 186 PRO A CA 1
ATOM 1439 C C . PRO A 1 186 ? -11.852 6.432 -10.379 1.00 68.62 186 PRO A C 1
ATOM 1441 O O . PRO A 1 186 ? -10.873 6.146 -9.694 1.00 68.62 186 PRO A O 1
ATOM 1444 N N . ARG A 1 187 ? -12.690 5.503 -10.855 1.00 67.75 187 ARG A N 1
ATOM 1445 C CA . ARG A 1 187 ? -12.475 4.058 -10.658 1.00 67.75 187 ARG A CA 1
ATOM 1446 C C . ARG A 1 187 ? -11.210 3.560 -11.346 1.00 67.75 187 ARG A C 1
ATOM 1448 O O . ARG A 1 187 ? -10.665 2.540 -10.957 1.00 67.75 187 ARG A O 1
ATOM 1455 N N . ARG A 1 188 ? -10.781 4.278 -12.379 1.00 72.69 188 ARG A N 1
ATOM 1456 C CA . ARG A 1 188 ? -9.610 3.966 -13.179 1.00 72.69 188 ARG A CA 1
ATOM 1457 C C . ARG A 1 188 ? -8.671 5.156 -13.188 1.00 72.69 188 ARG A C 1
ATOM 1459 O O . ARG A 1 188 ? -9.131 6.298 -13.182 1.00 72.69 188 ARG A O 1
ATOM 1466 N N . ASP A 1 189 ? -7.377 4.887 -13.212 1.00 68.56 189 ASP A N 1
ATOM 1467 C CA . ASP A 1 189 ? -6.381 5.920 -13.460 1.00 68.56 189 ASP A CA 1
ATOM 1468 C C . ASP A 1 189 ? -6.497 6.478 -14.895 1.00 68.56 189 ASP A C 1
ATOM 1470 O O . ASP A 1 189 ? -7.328 6.048 -15.703 1.00 68.56 189 ASP A O 1
ATOM 1474 N N . ALA A 1 190 ? -5.653 7.458 -15.228 1.00 61.97 190 ALA A N 1
ATOM 1475 C CA . ALA A 1 190 ? -5.628 8.065 -16.560 1.00 61.97 190 ALA A CA 1
ATOM 1476 C C . ALA A 1 190 ? -5.300 7.059 -17.686 1.00 61.97 190 ALA A C 1
ATOM 1478 O O . ALA A 1 190 ? -5.517 7.359 -18.860 1.00 61.97 190 ALA A O 1
ATOM 1479 N N . GLN A 1 191 ? -4.783 5.879 -17.338 1.00 62.81 191 GLN A N 1
ATOM 1480 C CA . GLN A 1 191 ? -4.406 4.792 -18.234 1.00 62.81 191 GLN A CA 1
ATOM 1481 C C . GLN A 1 191 ? -5.472 3.682 -18.290 1.00 62.81 191 GLN A C 1
ATOM 1483 O O . GLN A 1 191 ? -5.342 2.754 -19.086 1.00 62.81 191 GLN A O 1
ATOM 1488 N N . GLY A 1 192 ? -6.558 3.793 -17.519 1.00 64.12 192 GLY A N 1
ATOM 1489 C CA . GLY A 1 192 ? -7.653 2.828 -17.510 1.00 64.12 192 GLY A CA 1
ATOM 1490 C C . GLY A 1 192 ? -7.475 1.669 -16.523 1.00 64.12 192 GLY A C 1
ATOM 1491 O O . GLY A 1 192 ? -8.334 0.780 -16.520 1.00 64.12 192 GLY A O 1
ATOM 1492 N N . HIS A 1 193 ? -6.425 1.666 -15.696 1.00 66.44 193 HIS A N 1
ATOM 1493 C CA . HIS A 1 193 ? -6.194 0.636 -14.681 1.00 66.44 193 HIS A CA 1
ATOM 1494 C C . HIS A 1 193 ? -7.016 0.914 -13.427 1.00 66.44 193 HIS A C 1
ATOM 1496 O O . HIS A 1 193 ? -7.074 2.042 -12.941 1.00 66.44 193 HIS A O 1
ATOM 1502 N N . GLU A 1 194 ? -7.665 -0.125 -12.914 1.00 73.69 194 GLU A N 1
ATOM 1503 C CA . GLU A 1 194 ? -8.418 -0.067 -11.667 1.00 73.69 194 GLU A CA 1
ATOM 1504 C C . GLU A 1 194 ? -7.477 -0.392 -10.504 1.00 73.69 194 GLU A C 1
ATOM 1506 O O . GLU A 1 194 ? -6.830 -1.438 -10.503 1.00 73.69 194 GLU A O 1
ATOM 1511 N N . GLU A 1 195 ? -7.376 0.516 -9.531 1.00 81.00 195 GLU A N 1
ATOM 1512 C CA . GLU A 1 195 ? -6.637 0.247 -8.294 1.00 81.00 195 GLU A CA 1
ATOM 1513 C C . GLU A 1 195 ? -7.306 -0.934 -7.578 1.00 81.00 195 GLU A C 1
ATOM 1515 O O . GLU A 1 195 ? -8.530 -0.952 -7.426 1.00 81.00 195 GLU A O 1
ATOM 1520 N N . ALA A 1 196 ? -6.523 -1.917 -7.127 1.00 85.94 196 ALA A N 1
ATOM 1521 C CA . ALA A 1 196 ? -7.058 -3.042 -6.369 1.00 85.94 196 ALA A CA 1
ATOM 1522 C C . ALA A 1 196 ? -7.627 -2.558 -5.028 1.00 85.94 196 ALA A C 1
ATOM 1524 O O . ALA A 1 196 ? -6.961 -1.846 -4.270 1.00 85.94 196 ALA A O 1
ATOM 1525 N N . ARG A 1 197 ? -8.869 -2.949 -4.72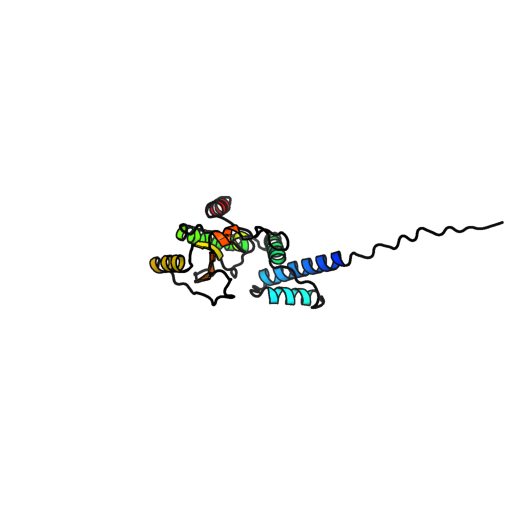9 1.00 91.25 197 ARG A N 1
ATOM 1526 C CA . ARG A 1 197 ? -9.595 -2.522 -3.528 1.00 91.25 197 ARG A CA 1
ATOM 1527 C C . ARG A 1 197 ? -10.324 -3.705 -2.915 1.00 91.25 197 ARG A C 1
ATOM 1529 O O . ARG A 1 197 ? -11.178 -4.297 -3.567 1.00 91.25 197 ARG A O 1
ATOM 1536 N N . LEU A 1 198 ? -10.030 -4.011 -1.655 1.00 94.06 198 LEU A N 1
ATOM 1537 C CA . LEU A 1 198 ? -10.681 -5.097 -0.920 1.00 94.06 198 LEU A CA 1
ATOM 1538 C C . LEU A 1 198 ? -11.433 -4.540 0.291 1.00 94.06 198 LEU A C 1
ATOM 1540 O O . LEU A 1 198 ? -10.872 -3.807 1.108 1.00 94.06 198 LEU A O 1
ATOM 1544 N N . SER A 1 199 ? -12.722 -4.868 0.395 1.00 95.12 199 SER A N 1
ATOM 1545 C CA . SER A 1 199 ? -13.487 -4.683 1.632 1.00 95.12 199 SER A CA 1
ATOM 1546 C C . SER A 1 199 ? -13.086 -5.737 2.667 1.00 95.12 199 SER A C 1
ATOM 1548 O O . SER A 1 199 ? -12.411 -6.709 2.331 1.00 95.12 199 SER A O 1
ATOM 1550 N N . ILE A 1 200 ? -13.538 -5.570 3.915 1.00 95.25 200 ILE A N 1
ATOM 1551 C CA . ILE A 1 200 ? -13.381 -6.590 4.966 1.00 95.25 200 ILE A CA 1
ATOM 1552 C C . ILE A 1 200 ? -13.901 -7.945 4.472 1.00 95.25 200 ILE A C 1
ATOM 1554 O O . ILE A 1 200 ? -13.179 -8.935 4.543 1.00 95.25 200 ILE A O 1
ATOM 1558 N N . ASP A 1 201 ? -15.113 -7.979 3.912 1.00 95.31 201 ASP A N 1
ATOM 1559 C CA . ASP A 1 201 ? -15.736 -9.222 3.443 1.00 95.31 201 ASP A CA 1
ATOM 1560 C C . ASP A 1 201 ? -14.941 -9.870 2.304 1.00 95.31 201 ASP A C 1
ATOM 1562 O O . ASP A 1 201 ? -14.699 -11.074 2.321 1.00 95.31 201 ASP A O 1
ATOM 1566 N N . ALA A 1 202 ? -14.485 -9.067 1.335 1.00 94.75 202 ALA A N 1
ATOM 1567 C CA . ALA A 1 202 ? -13.703 -9.564 0.206 1.00 94.75 202 ALA A CA 1
ATOM 1568 C C . ALA A 1 202 ? -12.330 -10.089 0.651 1.00 94.75 202 ALA A C 1
ATOM 1570 O O . ALA A 1 202 ? -11.883 -11.126 0.171 1.00 94.75 202 ALA A O 1
ATOM 1571 N N . LEU A 1 203 ? -11.671 -9.397 1.586 1.00 95.31 203 LEU A N 1
ATOM 1572 C CA . LEU A 1 203 ? -10.394 -9.832 2.150 1.00 95.31 203 LEU A CA 1
ATOM 1573 C C . LEU A 1 203 ? -10.551 -11.105 2.990 1.00 95.31 203 LEU A C 1
ATOM 1575 O O . LEU A 1 203 ? -9.711 -11.994 2.916 1.00 95.31 203 LEU A O 1
ATOM 1579 N N . THR A 1 204 ? -11.639 -11.208 3.753 1.00 94.75 204 THR A N 1
ATOM 1580 C CA . THR A 1 204 ? -11.954 -12.400 4.551 1.00 94.75 204 THR A CA 1
ATOM 1581 C C . THR A 1 204 ? -12.205 -13.607 3.652 1.00 94.75 204 THR A C 1
ATOM 1583 O O . THR A 1 204 ? -11.662 -14.675 3.913 1.00 94.75 204 THR A O 1
ATOM 1586 N N . ALA A 1 205 ? -12.978 -13.438 2.573 1.00 94.00 205 ALA A N 1
ATOM 1587 C CA . ALA A 1 205 ? -13.193 -14.493 1.586 1.00 94.00 205 ALA A CA 1
ATOM 1588 C C . ALA A 1 205 ? -11.867 -14.937 0.951 1.00 94.00 205 ALA A C 1
ATOM 1590 O O . ALA A 1 205 ? -11.553 -16.123 0.970 1.00 94.00 205 ALA A O 1
ATOM 1591 N N . LEU A 1 206 ? -11.038 -13.979 0.524 1.00 91.88 206 LEU A N 1
ATOM 1592 C CA . LEU A 1 206 ? -9.734 -14.250 -0.083 1.00 91.88 206 LEU A CA 1
ATOM 1593 C C . LEU A 1 206 ? -8.795 -15.050 0.836 1.00 91.88 206 LEU A C 1
ATOM 1595 O O . LEU A 1 206 ? -8.021 -15.876 0.358 1.00 91.88 206 LEU A O 1
ATOM 1599 N N . LEU A 1 207 ? -8.842 -14.795 2.146 1.00 92.44 207 LEU A N 1
ATOM 1600 C CA . LEU A 1 207 ? -8.061 -15.532 3.144 1.00 92.44 207 LEU A CA 1
ATOM 1601 C C . LEU A 1 207 ? -8.644 -16.919 3.460 1.00 92.44 207 LEU A C 1
ATOM 1603 O O . LEU A 1 207 ? -7.906 -17.785 3.913 1.00 92.44 207 LEU A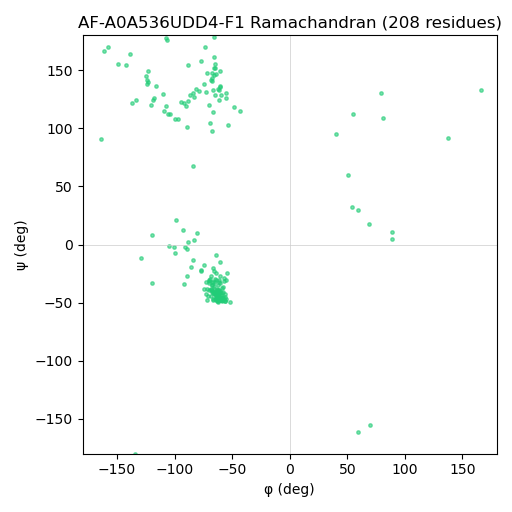 O 1
ATOM 1607 N N . ALA A 1 208 ? -9.939 -17.142 3.224 1.00 89.62 208 ALA A N 1
ATOM 1608 C CA . ALA A 1 208 ? -10.607 -18.423 3.464 1.00 89.62 208 ALA A CA 1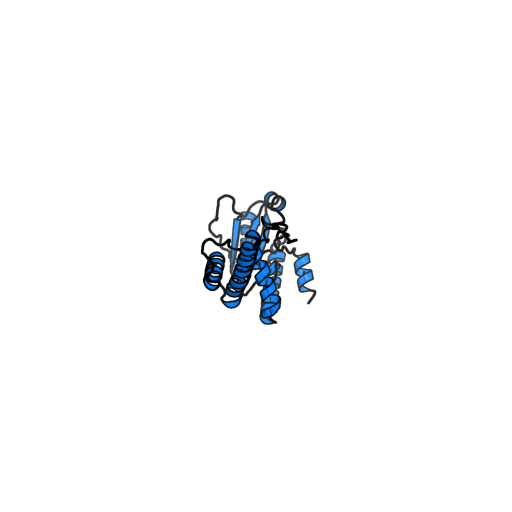
ATOM 1609 C C . ALA A 1 208 ? -10.490 -19.411 2.287 1.00 89.62 208 ALA A C 1
ATOM 1611 O O . ALA A 1 208 ? -10.703 -20.607 2.466 1.00 89.62 208 ALA A O 1
ATOM 1612 N N . GLU A 1 209 ? -10.179 -18.927 1.084 1.00 83.06 209 GLU A N 1
ATOM 1613 C CA . GLU A 1 209 ? -10.077 -19.727 -0.145 1.00 83.06 209 GLU A CA 1
ATOM 1614 C C . GLU A 1 209 ? -8.742 -20.495 -0.292 1.00 83.06 209 GLU A C 1
ATOM 1616 O O . GLU A 1 209 ? -8.480 -21.043 -1.367 1.00 83.06 209 GLU A O 1
ATOM 1621 N N . ARG A 1 210 ? -7.893 -20.556 0.747 1.00 59.59 210 ARG A N 1
ATOM 1622 C CA . ARG A 1 210 ? -6.563 -21.191 0.691 1.00 59.59 210 ARG A CA 1
ATOM 1623 C C . ARG A 1 210 ? -6.314 -22.244 1.764 1.00 59.59 210 ARG A C 1
ATOM 1625 O O . ARG A 1 210 ? -6.685 -22.014 2.932 1.00 59.59 210 ARG A O 1
#

pLDDT: mean 84.37, std 14.42, range [36.34, 96.88]

Seq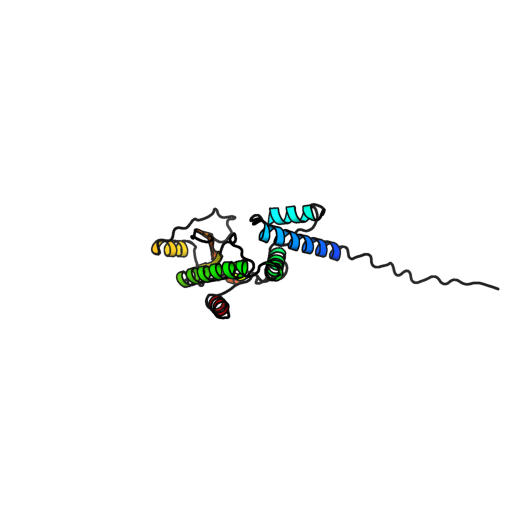uence (210 aa):
MGHRGHSARNGRPYGPDPFGRGAQNRARIAQVAARLIAEHGIVDWSLAKRKAARQLMLSEREALPADSEIETALVEHHALFGGAEHDETLQRQREEALAWMSRLATFRPVLTGGVAAGWATEHSDIRVELCADDAKSVELALINDGVRYRVPPARSREAPSELHIETSHCGVRLIVVTDAARRQRPRRDAQGHEEARLSIDALTALLAER

Secondary structure (DSSP, 8-state):
--------------PPPHHHHHHHHHHHHHHHHHHHHHHH----HHHHHHHHHHHTT--TTS-PPPHHHHHHHHHHHHHHH-HHHHHHHHHHHHHHHHHHHHHTGGG--EEEHHHHHT---TTPPEEEEEE-S-HHHHHHHHHHTT---B-PPPSSTTSPEEEEEE-SSSEEEEEEE-HHHHHHS-SB-TTSPBPP-B-HHHHHHHHH--

Foldseek 3Di:
DYDDDDDDDPPPDDDPPPVVVLVVLQLQLLLQLLCCCQVVVPPPSVVSSVVSCVVVVHDPPRDHYDVVSNLVSLQVCCVPPVPPVLVVLLLVLLVVLLVVCVLLVVQQKKWFDCSLSSRDDLADATEIEGEDPDPVVVVVSCVVVVFDWDWDPAPDPPAFTWIWGDDPRHIHIYGYDYPVCVVVDDCADPVRDGTRIAGSVRSVVVSVVD

Nearest PDB structures (foldseek):
  4e7x-assembly4_D  TM=6.948E-01  e=3.119E-03  Schizosaccharomyces pombe 972h-
  4ep7-assembly1_A  TM=6.987E-01  e=4.458E-03  Schizosaccharomyces pombe 972h-
  4nkt-assembly1_A  TM=5.510E-01  e=2.317E-03  Schizosaccharomyces pombe
  4nkt-assembly2_B  TM=5.859E-01  e=1.226E-02  Schizosaccharomyces pombe
  8opp-assembly1_A  TM=4.985E-01  e=4.029E-02  Homo sapiens